Protein AF-0000000084925875 (afdb_homodimer)

Structure (mmCIF, N/CA/C/O backbone):
data_AF-0000000084925875-model_v1
#
loop_
_entity.id
_entity.type
_entity.pdbx_description
1 polymer Antitoxin
#
loop_
_atom_site.group_PDB
_atom_site.id
_atom_site.type_symbol
_atom_site.label_atom_id
_atom_site.label_alt_id
_atom_site.label_comp_id
_atom_site.label_asym_id
_atom_site.label_entity_id
_atom_site.label_seq_id
_atom_site.pdbx_PDB_ins_code
_atom_site.Cartn_x
_atom_site.Cartn_y
_atom_site.Cartn_z
_atom_site.occupancy
_atom_site.B_iso_or_equiv
_atom_site.auth_seq_id
_atom_site.auth_comp_id
_atom_site.auth_asym_id
_atom_site.auth_atom_id
_atom_site.pdbx_PDB_model_num
ATOM 1 N N . MET A 1 1 ? -13.367 -2.533 -8.609 1 37.22 1 MET A N 1
ATOM 2 C CA . MET A 1 1 ? -11.93 -2.729 -8.773 1 37.22 1 MET A CA 1
ATOM 3 C C . MET A 1 1 ? -11.422 -2.002 -10.016 1 37.22 1 MET A C 1
ATOM 5 O O . MET A 1 1 ? -11.766 -2.369 -11.141 1 37.22 1 MET A O 1
ATOM 9 N N . LYS A 1 2 ? -11.297 -0.656 -10.062 1 46.06 2 LYS A N 1
ATOM 10 C CA . LYS A 1 2 ? -10.891 0.149 -11.211 1 46.06 2 LYS A CA 1
ATOM 11 C C . LYS A 1 2 ? -9.484 -0.217 -11.664 1 46.06 2 LYS A C 1
ATOM 13 O O . LYS A 1 2 ? -8.828 0.561 -12.367 1 46.06 2 LYS A O 1
ATOM 18 N N . ILE A 1 3 ? -8.914 -1.258 -10.977 1 53.09 3 ILE A N 1
ATOM 19 C CA . ILE A 1 3 ? -7.508 -1.487 -11.312 1 53.09 3 ILE A CA 1
ATOM 20 C C . ILE A 1 3 ? -7.406 -2.154 -12.68 1 53.09 3 ILE A C 1
ATOM 22 O O . ILE A 1 3 ? -8.195 -3.039 -13.008 1 53.09 3 ILE A O 1
ATOM 26 N N . ASN A 1 4 ? -6.902 -1.522 -13.68 1 63.06 4 ASN A N 1
ATOM 27 C CA . ASN A 1 4 ? -6.438 -2.186 -14.898 1 63.06 4 ASN A CA 1
ATOM 28 C C . ASN A 1 4 ? -5.719 -3.492 -14.578 1 63.06 4 ASN A C 1
ATOM 30 O O . ASN A 1 4 ? -4.484 -3.551 -14.602 1 63.06 4 ASN A O 1
ATOM 34 N N . GLU A 1 5 ? -6.434 -4.305 -13.922 1 71.62 5 GLU A N 1
ATOM 35 C CA . GLU A 1 5 ? -5.922 -5.594 -13.477 1 71.62 5 GLU A CA 1
ATOM 36 C C . GLU A 1 5 ? -6.277 -6.699 -14.461 1 71.62 5 GLU A C 1
ATOM 38 O O . GLU A 1 5 ? -7.375 -6.715 -15.016 1 71.62 5 GLU A O 1
ATOM 43 N N . ASP A 1 6 ? -5.234 -7.414 -14.852 1 92.56 6 ASP A N 1
ATOM 44 C CA . ASP A 1 6 ? -5.512 -8.656 -15.562 1 92.56 6 ASP A CA 1
ATOM 45 C C . ASP A 1 6 ? -6.082 -9.719 -14.625 1 92.56 6 ASP A C 1
ATOM 47 O O . ASP A 1 6 ? -5.797 -9.703 -13.422 1 92.56 6 ASP A O 1
ATOM 51 N N . ILE A 1 7 ? -7.066 -10.594 -15.195 1 97.94 7 ILE A N 1
ATOM 52 C CA . ILE A 1 7 ? -7.668 -11.672 -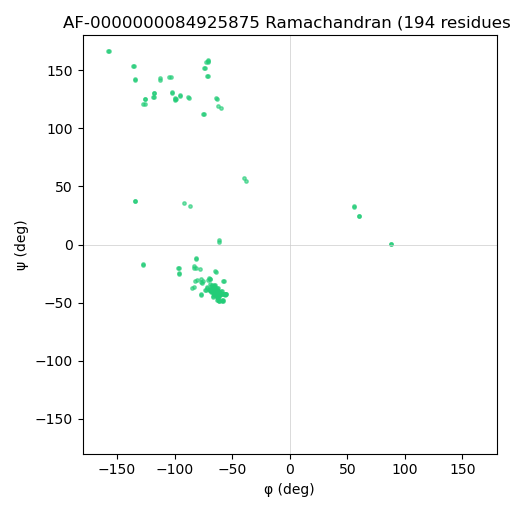14.422 1 97.94 7 ILE A CA 1
ATOM 53 C C . ILE A 1 7 ? -7.332 -13.016 -15.062 1 97.94 7 ILE A C 1
ATOM 55 O O . ILE A 1 7 ? -7.484 -13.188 -16.281 1 97.94 7 ILE A O 1
ATOM 59 N N . ARG A 1 8 ? -6.797 -13.922 -14.273 1 98.25 8 ARG A N 1
ATOM 60 C CA . ARG A 1 8 ? -6.453 -15.258 -14.75 1 98.25 8 ARG A CA 1
ATOM 61 C C . ARG A 1 8 ? -6.926 -16.328 -13.766 1 98.25 8 ARG A C 1
ATOM 63 O O . ARG A 1 8 ? -6.84 -16.141 -12.555 1 98.25 8 ARG A O 1
ATOM 70 N N . PRO A 1 9 ? -7.426 -17.469 -14.273 1 98.25 9 PRO A N 1
ATOM 71 C CA . PRO A 1 9 ? -7.75 -18.562 -13.367 1 98.25 9 PRO A CA 1
ATOM 72 C C . PRO A 1 9 ? -6.508 -19.234 -12.789 1 98.25 9 PRO A C 1
ATOM 74 O O . PRO A 1 9 ? -5.434 -19.188 -13.391 1 98.25 9 PRO A O 1
ATOM 77 N N . VAL A 1 10 ? -6.695 -19.875 -11.656 1 98.5 10 VAL A N 1
ATOM 78 C CA . VAL A 1 10 ? -5.605 -20.562 -10.977 1 98.5 10 VAL A CA 1
ATOM 79 C C . VAL A 1 10 ? -5 -21.609 -11.906 1 98.5 10 VAL A C 1
ATOM 81 O O . VAL A 1 10 ? -3.797 -21.875 -11.852 1 98.5 10 VAL A O 1
ATOM 84 N N . THR A 1 11 ? -5.77 -22.219 -12.812 1 97.69 11 THR A N 1
ATOM 85 C CA . THR A 1 11 ? -5.27 -23.203 -13.766 1 97.69 11 THR A CA 1
ATOM 86 C C . THR A 1 11 ? -4.262 -22.578 -14.719 1 97.69 11 THR A C 1
ATOM 88 O O . THR A 1 11 ? -3.27 -23.203 -15.086 1 97.69 11 THR A O 1
ATOM 91 N N . TYR A 1 12 ? -4.512 -21.359 -15.133 1 97.81 12 TYR A N 1
ATOM 92 C CA . TYR A 1 12 ? -3.561 -20.609 -15.953 1 97.81 12 TYR A CA 1
ATOM 93 C C . TYR A 1 12 ? -2.266 -20.359 -15.195 1 97.81 12 TYR A C 1
ATOM 95 O O . TYR A 1 12 ? -1.174 -20.516 -15.75 1 97.81 12 TYR A O 1
ATOM 103 N N . LEU A 1 13 ? -2.334 -19.969 -13.945 1 98.31 13 LEU A N 1
ATOM 104 C CA . LEU A 1 13 ? -1.166 -19.766 -13.102 1 98.31 13 LEU A CA 1
ATOM 105 C C . LEU A 1 13 ? -0.305 -21.031 -13.047 1 98.31 13 LEU A C 1
ATOM 107 O O . LEU A 1 13 ? 0.917 -20.953 -13.188 1 98.31 13 LEU A O 1
ATOM 111 N N . LYS A 1 14 ? -0.959 -22.172 -12.922 1 97.62 14 LYS A N 1
ATOM 112 C CA . LYS A 1 14 ? -0.257 -23.453 -12.82 1 97.62 14 LYS A CA 1
ATOM 113 C C . LYS A 1 14 ? 0.496 -23.766 -14.109 1 97.62 14 LYS A C 1
ATOM 115 O O . LYS A 1 14 ? 1.643 -24.219 -14.07 1 97.62 14 LYS A O 1
ATOM 120 N N . SER A 1 15 ? -0.087 -23.375 -15.18 1 97.31 15 SER A N 1
ATOM 121 C CA . SER A 1 15 ? 0.468 -23.797 -16.469 1 97.31 15 SER A CA 1
ATOM 122 C C . SER A 1 15 ? 1.374 -22.734 -17.062 1 97.31 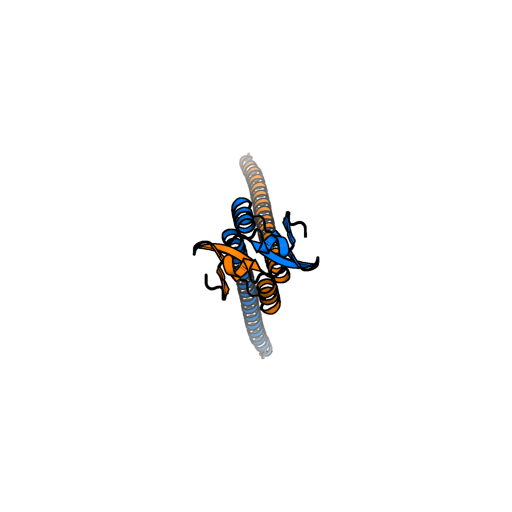15 SER A C 1
ATOM 124 O O . SER A 1 15 ? 2.23 -23.016 -17.891 1 97.31 15 SER A O 1
ATOM 126 N N . ARG A 1 16 ? 1.219 -21.438 -16.594 1 97.81 16 ARG A N 1
ATOM 127 C CA . ARG A 1 16 ? 1.929 -20.328 -17.234 1 97.81 16 ARG A CA 1
ATOM 128 C C . ARG A 1 16 ? 2.566 -19.422 -16.172 1 97.81 16 ARG A C 1
ATOM 130 O O . ARG A 1 16 ? 2.574 -18.203 -16.328 1 97.81 16 ARG A O 1
ATOM 137 N N . ALA A 1 17 ? 3.053 -20.078 -15.148 1 98.12 17 ALA A N 1
ATOM 138 C CA . ALA A 1 17 ? 3.592 -19.312 -14.023 1 98.12 17 ALA A CA 1
ATOM 139 C C . ALA A 1 17 ? 4.727 -18.391 -14.477 1 98.12 17 ALA A C 1
ATOM 141 O O . ALA A 1 17 ? 4.727 -17.203 -14.164 1 98.12 17 ALA A O 1
ATOM 142 N N . ALA A 1 18 ? 5.668 -18.922 -15.219 1 97.44 18 ALA A N 1
ATOM 143 C CA . ALA A 1 18 ? 6.824 -18.141 -15.664 1 97.44 18 ALA A CA 1
ATOM 144 C C . ALA A 1 18 ? 6.387 -16.953 -16.516 1 97.44 18 ALA A C 1
ATOM 146 O O . ALA A 1 18 ? 6.926 -15.852 -16.359 1 97.44 18 ALA A O 1
ATOM 147 N N . ASP A 1 19 ? 5.445 -17.125 -17.406 1 97.62 19 ASP A N 1
ATOM 148 C CA . ASP A 1 19 ? 4.914 -16.062 -18.25 1 97.62 19 ASP A CA 1
ATOM 149 C C . ASP A 1 19 ? 4.23 -14.984 -17.406 1 97.62 19 ASP A C 1
ATOM 151 O O . ASP A 1 19 ? 4.383 -13.789 -17.672 1 97.62 19 ASP A O 1
ATOM 155 N N . LEU A 1 20 ? 3.494 -15.414 -16.438 1 98.44 20 LEU A N 1
ATOM 156 C CA . LEU A 1 20 ? 2.797 -14.469 -15.562 1 98.44 20 LEU A CA 1
ATOM 157 C C . LEU A 1 20 ? 3.789 -13.641 -14.75 1 98.44 20 LEU A C 1
ATOM 159 O O . LEU A 1 20 ? 3.598 -12.438 -14.57 1 98.44 20 LEU A O 1
ATOM 163 N N . LEU A 1 21 ? 4.824 -14.32 -14.25 1 98.69 21 LEU A N 1
ATOM 164 C CA . LEU A 1 21 ? 5.855 -13.578 -13.531 1 98.69 21 LEU A CA 1
ATOM 165 C C . LEU A 1 21 ? 6.52 -12.547 -14.438 1 98.69 21 LEU A C 1
ATOM 167 O O . LEU A 1 21 ? 6.754 -11.406 -14.016 1 98.69 21 LEU A O 1
ATOM 171 N N . ALA A 1 22 ? 6.809 -12.945 -15.688 1 98.38 22 ALA A N 1
ATOM 172 C CA . ALA A 1 22 ? 7.387 -12.008 -16.641 1 98.38 22 ALA A CA 1
ATOM 173 C C . ALA A 1 22 ? 6.441 -10.836 -16.906 1 98.38 22 ALA A C 1
ATOM 175 O O . ALA A 1 22 ? 6.867 -9.68 -16.938 1 98.38 22 ALA A O 1
ATOM 176 N N . GLN A 1 23 ? 5.207 -11.094 -17.094 1 98.25 23 GLN A N 1
ATOM 177 C CA . GLN A 1 23 ? 4.195 -10.086 -17.406 1 98.25 23 GLN A CA 1
ATOM 178 C C . GLN A 1 23 ? 4.125 -9.031 -16.297 1 98.25 23 GLN A C 1
ATOM 180 O O . GLN A 1 23 ? 4.152 -7.828 -16.594 1 98.25 23 GLN A O 1
ATOM 185 N N . VAL A 1 24 ? 4.059 -9.453 -15 1 98.44 24 VAL A N 1
ATOM 186 C CA . VAL A 1 24 ? 3.887 -8.484 -13.922 1 98.44 24 VAL A CA 1
ATOM 187 C C . VAL A 1 24 ? 5.148 -7.641 -13.781 1 98.44 24 VAL A C 1
ATOM 189 O O . VAL A 1 24 ? 5.086 -6.477 -13.383 1 98.44 24 VAL A O 1
ATOM 192 N N . ASN A 1 25 ? 6.27 -8.242 -14.125 1 98.62 25 ASN A N 1
ATOM 193 C CA . ASN A 1 25 ? 7.512 -7.48 -14.039 1 98.62 25 ASN A CA 1
ATOM 194 C C . ASN A 1 25 ? 7.656 -6.512 -15.211 1 98.62 25 ASN A C 1
ATOM 196 O O . ASN A 1 25 ? 8.227 -5.43 -15.055 1 98.62 25 ASN A O 1
ATOM 200 N N . GLU A 1 26 ? 7.137 -6.887 -16.344 1 98 26 GLU A N 1
ATOM 201 C CA . GLU A 1 26 ? 7.219 -6.047 -17.547 1 98 26 GLU A CA 1
ATOM 202 C C . GLU A 1 26 ? 6.211 -4.902 -17.484 1 98 26 GLU A C 1
ATOM 204 O O . GLU A 1 26 ? 6.535 -3.766 -17.828 1 98 26 GLU A O 1
ATOM 209 N N . THR A 1 27 ? 5 -5.199 -17.062 1 97.12 27 THR A N 1
ATOM 210 C CA . THR A 1 27 ? 3.916 -4.227 -17.172 1 97.12 27 THR A CA 1
ATOM 211 C C . THR A 1 27 ? 3.744 -3.465 -15.859 1 97.12 27 THR A C 1
ATOM 213 O O . THR A 1 27 ? 3.125 -2.398 -15.836 1 97.12 27 THR A O 1
ATOM 216 N N . HIS A 1 28 ? 4.164 -4.07 -14.758 1 97.56 28 HIS A N 1
ATOM 217 C CA . HIS A 1 28 ? 3.953 -3.58 -13.398 1 97.56 28 HIS A CA 1
ATOM 218 C C . HIS A 1 28 ? 2.467 -3.461 -13.078 1 97.56 28 HIS A C 1
ATOM 220 O O . HIS A 1 28 ? 2.064 -2.609 -12.281 1 97.56 28 HIS A O 1
ATOM 226 N N . ARG A 1 29 ? 1.711 -4.25 -13.805 1 97.19 29 ARG A N 1
ATOM 227 C CA . ARG A 1 29 ? 0.29 -4.414 -13.516 1 97.19 29 ARG A CA 1
ATOM 228 C C . ARG A 1 29 ? 0.029 -5.73 -12.797 1 97.19 29 ARG A C 1
ATOM 230 O O . ARG A 1 29 ? 0.509 -6.785 -13.219 1 97.19 29 ARG A O 1
ATOM 237 N N . PRO A 1 30 ? -0.727 -5.656 -11.711 1 98.25 30 PRO A N 1
ATOM 238 C CA . PRO A 1 30 ? -1.012 -6.902 -11 1 98.25 30 PRO A CA 1
ATOM 239 C C . PRO A 1 30 ? -1.975 -7.812 -11.758 1 98.25 30 PRO A C 1
ATOM 241 O O . PRO A 1 30 ? -2.688 -7.352 -12.656 1 98.25 30 PRO A O 1
ATOM 244 N N . VAL A 1 31 ? -1.896 -9.023 -11.406 1 98.56 31 VAL A N 1
ATOM 245 C CA . VAL A 1 31 ? -2.822 -10.008 -11.953 1 98.56 31 VAL A CA 1
ATOM 246 C C . VAL A 1 31 ? -3.66 -10.609 -10.828 1 98.56 31 VAL A C 1
ATOM 248 O O . VAL A 1 31 ? -3.117 -11.078 -9.82 1 98.56 31 VAL A O 1
ATOM 251 N N . ILE A 1 32 ? -4.945 -10.633 -11.023 1 98.69 32 ILE A N 1
ATOM 252 C CA . ILE A 1 32 ? -5.848 -11.289 -10.086 1 98.69 32 ILE A CA 1
ATOM 253 C C . ILE A 1 32 ? -5.992 -12.766 -10.461 1 98.69 32 ILE A C 1
ATOM 255 O O . ILE A 1 32 ? -6.297 -13.102 -11.609 1 98.69 32 ILE A O 1
ATOM 259 N N . ILE A 1 33 ? -5.762 -13.555 -9.516 1 98.75 33 ILE A N 1
ATOM 260 C CA . ILE A 1 33 ? -5.883 -15 -9.719 1 98.75 33 ILE A CA 1
ATOM 261 C C . ILE A 1 33 ? -7.219 -15.484 -9.172 1 98.75 33 ILE A C 1
ATOM 263 O O . ILE A 1 33 ? -7.543 -15.258 -8 1 98.75 33 ILE A O 1
ATOM 267 N N . THR A 1 34 ? -7.961 -16.141 -10.039 1 98.69 34 THR A N 1
ATOM 268 C CA . THR A 1 34 ? -9.25 -16.656 -9.609 1 98.69 34 THR A CA 1
ATOM 269 C C . THR A 1 34 ? -9.188 -18.172 -9.406 1 98.69 34 THR A C 1
ATOM 271 O O . THR A 1 34 ? -8.383 -18.859 -10.047 1 98.69 34 THR A O 1
ATOM 274 N N . GLN A 1 35 ? -9.906 -18.609 -8.43 1 98.25 35 GLN A N 1
ATOM 275 C CA . GLN A 1 35 ? -10.18 -20.016 -8.164 1 98.25 35 GLN A CA 1
ATOM 276 C C . GLN A 1 35 ? -11.688 -20.281 -8.062 1 98.25 35 GLN A C 1
ATOM 278 O O . GLN A 1 35 ? -12.383 -19.609 -7.305 1 98.25 35 GLN A O 1
ATOM 283 N N . ASN A 1 36 ? -12.172 -21.141 -8.922 1 97.12 36 ASN A N 1
ATOM 284 C CA . ASN A 1 36 ? -13.602 -21.406 -8.969 1 97.12 36 ASN A CA 1
ATOM 285 C C . ASN A 1 36 ? -14.406 -20.125 -9.18 1 97.12 36 ASN A C 1
ATOM 287 O O . ASN A 1 36 ? -15.422 -19.922 -8.508 1 97.12 36 ASN A O 1
ATOM 291 N N . GLY A 1 37 ? -13.812 -19.219 -9.922 1 97.12 37 GLY A N 1
ATOM 292 C CA . GLY A 1 37 ? -14.516 -18.016 -10.328 1 97.12 37 GLY A CA 1
ATOM 293 C C . GLY A 1 37 ? -14.406 -16.891 -9.32 1 97.12 37 GLY A C 1
ATOM 294 O O . GLY A 1 37 ? -14.961 -15.805 -9.531 1 97.12 37 GLY A O 1
ATOM 295 N N . GLU A 1 38 ? -13.672 -17.156 -8.203 1 98 38 GLU A N 1
ATOM 296 C CA . GLU A 1 38 ? -13.523 -16.125 -7.168 1 98 38 GLU A CA 1
ATOM 297 C C . GLU A 1 38 ? -12.086 -15.641 -7.082 1 98 38 GLU A C 1
ATOM 299 O O . GLU A 1 38 ? -11.148 -16.438 -7.184 1 98 38 GLU A O 1
ATOM 304 N N . ALA A 1 39 ? -11.953 -14.398 -6.848 1 98.38 39 ALA A N 1
ATOM 305 C CA . ALA A 1 39 ? -10.617 -13.859 -6.617 1 98.38 39 ALA A CA 1
ATOM 306 C C . ALA A 1 39 ? -10 -14.453 -5.355 1 98.38 39 ALA A C 1
ATOM 308 O O . ALA A 1 39 ? -10.578 -14.359 -4.27 1 98.38 39 ALA A O 1
ATOM 309 N N . ARG A 1 40 ? -8.859 -14.992 -5.512 1 98.75 40 ARG A N 1
ATOM 310 C CA . ARG A 1 40 ? -8.273 -15.68 -4.363 1 98.75 40 ARG A CA 1
ATOM 311 C C . ARG A 1 40 ? -6.863 -15.18 -4.09 1 98.75 40 ARG A C 1
ATOM 313 O O . ARG A 1 40 ? -6.324 -15.383 -3.002 1 98.75 40 ARG A O 1
ATOM 320 N N . ALA A 1 41 ? -6.27 -14.523 -5.074 1 98.81 41 ALA A N 1
ATOM 321 C CA . ALA A 1 41 ? -4.938 -13.961 -4.859 1 98.81 41 ALA A CA 1
ATOM 322 C C . ALA A 1 41 ? -4.66 -12.82 -5.832 1 98.81 41 ALA A C 1
ATOM 324 O O . ALA A 1 41 ? -5.406 -12.625 -6.797 1 98.81 41 ALA A O 1
ATOM 325 N N . VAL A 1 42 ? -3.641 -12.055 -5.582 1 98.75 42 VAL A N 1
ATOM 326 C CA . VAL A 1 42 ? -3.066 -11.031 -6.449 1 98.75 42 VAL A CA 1
ATOM 327 C C . VAL A 1 42 ? -1.575 -11.297 -6.641 1 98.75 42 VAL A C 1
ATOM 329 O O . VAL A 1 42 ? -0.844 -11.5 -5.668 1 98.75 42 VAL A O 1
ATOM 332 N N . LEU A 1 43 ? -1.193 -11.383 -7.793 1 98.81 43 LEU A N 1
ATOM 333 C CA . LEU A 1 43 ? 0.209 -11.508 -8.172 1 98.81 43 LEU A CA 1
ATOM 334 C C . LEU A 1 43 ? 0.783 -10.164 -8.602 1 98.81 43 LEU A C 1
ATOM 336 O O . LEU A 1 43 ? 0.248 -9.516 -9.5 1 98.81 43 LEU A O 1
ATOM 340 N N . GLN A 1 44 ? 1.849 -9.805 -7.961 1 98.5 44 GLN A N 1
ATOM 341 C CA . GLN A 1 44 ? 2.479 -8.516 -8.219 1 98.5 44 GLN A CA 1
ATOM 342 C C . GLN A 1 44 ? 3.994 -8.656 -8.336 1 98.5 44 GLN A C 1
ATOM 344 O O . GLN A 1 44 ? 4.582 -9.586 -7.77 1 98.5 44 GLN A O 1
ATOM 349 N N . ASP A 1 45 ? 4.574 -7.754 -9.055 1 98.62 45 ASP A N 1
ATOM 350 C CA . ASP A 1 45 ? 6.035 -7.75 -9.078 1 98.62 45 ASP A CA 1
ATOM 351 C C . ASP A 1 45 ? 6.598 -7.215 -7.762 1 98.62 45 ASP A C 1
ATOM 353 O O . ASP A 1 45 ? 5.984 -6.367 -7.117 1 98.62 45 ASP A O 1
ATOM 357 N N . PRO A 1 46 ? 7.766 -7.641 -7.391 1 98.62 46 PRO A N 1
ATOM 358 C CA . PRO A 1 46 ? 8.352 -7.281 -6.094 1 98.62 46 PRO A CA 1
ATOM 359 C C . PRO A 1 46 ? 8.594 -5.781 -5.953 1 98.62 46 PRO A C 1
ATOM 361 O O . PRO A 1 46 ? 8.43 -5.227 -4.863 1 98.62 46 PRO A O 1
ATOM 364 N N . GLU A 1 47 ? 8.992 -5.156 -7 1 98.38 47 GLU A N 1
ATOM 365 C CA . GLU A 1 47 ? 9.281 -3.727 -6.941 1 98.38 47 GLU A CA 1
ATOM 366 C C . GLU A 1 47 ? 8.031 -2.924 -6.59 1 98.38 47 GLU A C 1
ATOM 368 O O . GLU A 1 47 ? 8.062 -2.07 -5.703 1 98.38 47 GLU A O 1
ATOM 373 N N . SER A 1 48 ? 6.941 -3.225 -7.27 1 98 48 SER A N 1
ATOM 374 C CA . SER A 1 48 ? 5.676 -2.553 -7 1 98 48 SER A CA 1
ATOM 375 C C . SER A 1 48 ? 5.211 -2.805 -5.57 1 98 48 SER A C 1
ATOM 377 O O . SER A 1 48 ? 4.734 -1.89 -4.895 1 98 48 SER A O 1
ATOM 379 N N . TYR A 1 49 ? 5.367 -4.008 -5.117 1 98.06 49 TYR A N 1
ATOM 380 C CA . TYR A 1 49 ? 4.977 -4.359 -3.758 1 98.06 49 TYR A CA 1
ATOM 381 C C . TYR A 1 49 ? 5.781 -3.566 -2.734 1 98.06 49 TYR A C 1
ATOM 383 O O . TYR A 1 49 ? 5.219 -3.037 -1.771 1 98.06 49 TYR A O 1
ATOM 391 N N . GLU A 1 50 ? 7.023 -3.486 -2.982 1 97.62 50 GLU A N 1
ATOM 392 C CA . GLU A 1 50 ? 7.895 -2.742 -2.076 1 97.62 50 GLU A CA 1
ATOM 393 C C . GLU A 1 50 ? 7.531 -1.26 -2.057 1 97.62 50 GLU A C 1
ATOM 395 O O . GLU A 1 50 ? 7.574 -0.62 -1.004 1 97.62 50 GLU A O 1
ATOM 400 N N . GLN A 1 51 ? 7.223 -0.729 -3.229 1 97.69 51 GLN A N 1
ATOM 401 C CA . GLN A 1 51 ? 6.805 0.667 -3.307 1 97.69 51 GLN A CA 1
ATOM 402 C C . GLN A 1 51 ? 5.527 0.905 -2.504 1 97.69 51 GLN A C 1
ATOM 404 O O . GLN A 1 51 ? 5.402 1.918 -1.813 1 97.69 51 GLN A O 1
ATOM 409 N N . MET A 1 52 ? 4.621 -0.032 -2.607 1 97.75 52 MET A N 1
ATOM 410 C CA . MET A 1 52 ? 3.387 0.076 -1.838 1 97.75 52 MET A CA 1
ATOM 411 C C . MET A 1 52 ? 3.672 0.031 -0.341 1 97.75 52 MET A C 1
ATOM 413 O O . MET A 1 52 ? 3.129 0.83 0.424 1 97.75 52 MET A O 1
ATOM 417 N N . ARG A 1 53 ? 4.535 -0.837 0.058 1 96.75 53 ARG A N 1
ATOM 418 C CA . ARG A 1 53 ? 4.891 -0.955 1.468 1 96.75 53 ARG A CA 1
ATOM 419 C C . ARG A 1 53 ? 5.566 0.318 1.97 1 96.75 53 ARG A C 1
ATOM 421 O O . ARG A 1 53 ? 5.309 0.761 3.092 1 96.75 53 ARG A O 1
ATOM 428 N N . ALA A 1 54 ? 6.391 0.867 1.182 1 97.31 54 ALA A N 1
ATOM 429 C CA . ALA A 1 54 ? 7.07 2.107 1.549 1 97.31 54 ALA A CA 1
ATOM 430 C C . ALA A 1 54 ? 6.07 3.244 1.744 1 97.31 54 ALA A C 1
ATOM 432 O O . ALA A 1 54 ? 6.195 4.031 2.684 1 97.31 54 ALA A O 1
ATOM 433 N N . ALA A 1 55 ? 5.145 3.314 0.778 1 97.31 55 ALA A N 1
ATOM 434 C CA . ALA A 1 55 ? 4.113 4.344 0.869 1 97.31 55 ALA A CA 1
ATOM 435 C C . ALA A 1 55 ? 3.301 4.191 2.15 1 97.31 55 ALA A C 1
ATOM 437 O O . ALA A 1 55 ? 3.014 5.18 2.83 1 97.31 55 ALA A O 1
ATOM 438 N N . ILE A 1 56 ? 2.998 3.061 2.516 1 97.12 56 ILE A N 1
ATOM 439 C CA . ILE A 1 56 ? 2.23 2.773 3.723 1 97.12 56 ILE A CA 1
ATOM 440 C C . ILE A 1 56 ? 3.061 3.121 4.957 1 97.12 56 ILE A C 1
ATOM 442 O O . ILE A 1 56 ? 2.533 3.646 5.941 1 97.12 56 ILE A O 1
ATOM 446 N N . GLY A 1 57 ? 4.348 2.789 4.895 1 96.75 57 GLY A N 1
ATOM 447 C CA . GLY A 1 57 ? 5.238 3.221 5.961 1 96.75 57 GLY A CA 1
ATOM 448 C C . GLY A 1 57 ? 5.234 4.723 6.172 1 96.75 57 GLY A C 1
ATOM 449 O O . GLY A 1 57 ? 5.215 5.195 7.309 1 96.75 57 GLY A O 1
ATOM 450 N N . LEU A 1 58 ? 5.246 5.395 5.074 1 94.81 58 LEU A N 1
ATOM 451 C CA . LEU A 1 58 ? 5.199 6.852 5.137 1 94.81 58 LEU A CA 1
ATOM 452 C C . LEU A 1 58 ? 3.893 7.328 5.762 1 94.81 58 LEU A C 1
ATOM 454 O O . LEU A 1 58 ? 3.895 8.242 6.59 1 94.81 58 LEU A O 1
ATOM 458 N N . LEU A 1 59 ? 2.811 6.758 5.348 1 95.69 59 LEU A N 1
ATOM 459 C CA . LEU A 1 59 ? 1.513 7.102 5.918 1 95.69 59 LEU A CA 1
ATOM 460 C C . LEU A 1 59 ? 1.514 6.895 7.43 1 95.69 59 LEU A C 1
ATOM 462 O O . LEU A 1 59 ? 0.969 7.715 8.172 1 95.69 59 LEU A O 1
ATOM 466 N N . LYS A 1 60 ? 2.076 5.82 7.848 1 96.06 60 LYS A N 1
ATOM 467 C CA . LYS A 1 60 ? 2.148 5.535 9.281 1 96.06 60 LYS A CA 1
ATOM 468 C C . LYS A 1 60 ? 2.959 6.598 10.016 1 96.06 60 LYS A C 1
ATOM 470 O O . LYS A 1 60 ? 2.596 7.008 11.117 1 96.06 60 LYS A O 1
ATOM 475 N N . LEU A 1 61 ? 4.023 6.996 9.414 1 94 61 LEU A N 1
ATOM 476 C CA . LEU A 1 61 ? 4.844 8.047 10 1 94 61 LEU A CA 1
ATOM 477 C C . LEU A 1 61 ? 4.066 9.359 10.094 1 94 61 LEU A C 1
ATOM 479 O O . LEU A 1 61 ? 4.137 10.055 11.102 1 94 61 LEU A O 1
ATOM 483 N N . VAL A 1 62 ? 3.348 9.695 9.086 1 91.12 62 VAL A N 1
ATOM 484 C CA . VAL A 1 62 ? 2.525 10.898 9.07 1 91.12 62 VAL A CA 1
ATOM 485 C C . VAL A 1 62 ? 1.468 10.82 10.164 1 91.12 62 VAL A C 1
ATOM 487 O O . VAL A 1 62 ? 1.261 11.789 10.906 1 91.12 62 VAL A O 1
ATOM 490 N N . ALA A 1 63 ? 0.795 9.695 10.219 1 92 63 ALA A N 1
ATOM 491 C CA . ALA A 1 63 ? -0.235 9.492 11.234 1 92 63 ALA A CA 1
ATOM 492 C C . ALA A 1 63 ? 0.345 9.633 12.641 1 92 63 ALA A C 1
ATOM 494 O O . ALA A 1 63 ? -0.264 10.258 13.508 1 92 63 ALA A O 1
ATOM 495 N N . GLN A 1 64 ? 1.493 9.07 12.836 1 92.5 64 GLN A N 1
ATOM 496 C CA . GLN A 1 64 ? 2.156 9.156 14.133 1 92.5 64 GLN A CA 1
ATOM 497 C C . GLN A 1 64 ? 2.559 10.594 14.453 1 92.5 64 GLN A C 1
ATOM 499 O O . GLN A 1 64 ? 2.434 11.039 15.594 1 92.5 64 GLN A O 1
ATOM 504 N N . GLY A 1 65 ? 3.053 11.195 13.477 1 87.5 65 GLY A N 1
ATOM 505 C CA . GLY A 1 65 ? 3.4 12.594 13.656 1 87.5 65 GLY A CA 1
ATOM 506 C C . GLY A 1 65 ? 2.213 13.461 14.031 1 87.5 65 GLY A C 1
ATOM 507 O O . GLY A 1 65 ? 2.32 14.32 14.906 1 87.5 65 GLY A O 1
ATOM 508 N N . GLU A 1 66 ? 1.122 13.227 13.398 1 85.19 66 GLU A N 1
ATOM 509 C CA . GLU A 1 66 ? -0.097 13.969 13.711 1 85.19 66 GLU A CA 1
ATOM 510 C C . GLU A 1 66 ? -0.552 13.703 15.141 1 85.19 66 GLU A C 1
ATOM 512 O O . GLU A 1 66 ? -1.01 14.625 15.836 1 85.19 66 GLU A O 1
ATOM 517 N N . GLU A 1 67 ? -0.408 12.492 15.539 1 89.5 67 GLU A N 1
ATOM 518 C CA . GLU A 1 67 ? -0.767 12.125 16.906 1 89.5 67 GLU A CA 1
ATOM 519 C C . GLU A 1 67 ? 0.135 12.828 17.922 1 89.5 67 GLU A C 1
ATOM 521 O O . GLU A 1 67 ? -0.331 13.281 18.969 1 89.5 67 GLU A O 1
ATOM 526 N N . ASP A 1 68 ? 1.371 12.922 17.594 1 89.69 68 ASP A N 1
ATOM 527 C CA . ASP A 1 68 ? 2.334 13.586 18.469 1 89.69 68 ASP A CA 1
ATOM 528 C C . ASP A 1 68 ? 2.031 15.078 18.578 1 89.69 68 ASP A C 1
ATOM 530 O O . ASP A 1 68 ? 2.1 15.648 19.672 1 89.69 68 ASP A O 1
ATOM 534 N N . VAL A 1 69 ? 1.651 15.688 17.531 1 85.19 69 VAL A N 1
ATOM 535 C CA . VAL A 1 69 ? 1.308 17.109 17.516 1 85.19 69 VAL A CA 1
ATOM 536 C C . VAL A 1 69 ? 0.048 17.344 18.344 1 85.19 69 VAL A C 1
ATOM 538 O O . VAL A 1 69 ? -0.003 18.266 19.156 1 85.19 69 VAL A O 1
ATOM 541 N N . ARG A 1 70 ? -0.898 16.516 18.156 1 87.5 70 ARG A N 1
ATOM 542 C CA . ARG A 1 70 ? -2.143 16.641 18.906 1 87.5 70 ARG A CA 1
ATOM 543 C C . ARG A 1 70 ? -1.896 16.469 20.406 1 87.5 70 ARG A C 1
ATOM 545 O O . ARG A 1 70 ? -2.432 17.219 21.219 1 87.5 70 ARG A O 1
ATOM 552 N N . ALA A 1 71 ? -1.079 15.508 20.672 1 89.19 71 ALA A N 1
ATOM 5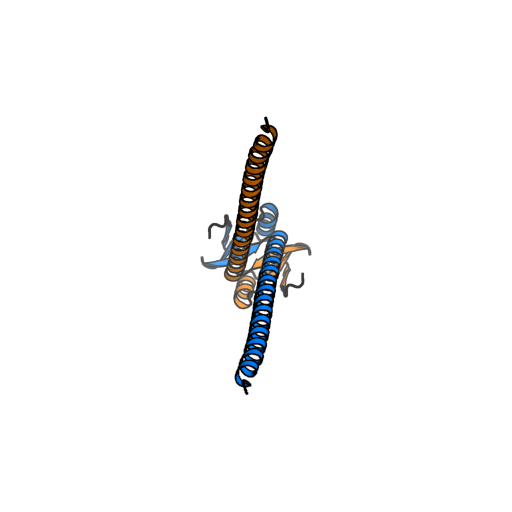53 C CA . ALA A 1 71 ? -0.754 15.258 22.078 1 89.19 71 ALA A CA 1
ATOM 554 C C . ALA A 1 71 ? 0.033 16.422 22.672 1 89.19 71 ALA A C 1
ATOM 556 O O . ALA A 1 71 ? -0.168 16.781 23.828 1 89.19 71 ALA A O 1
ATOM 557 N N . GLY A 1 72 ? 0.883 16.875 21.906 1 87.38 72 GLY A N 1
ATOM 558 C CA . GLY A 1 72 ? 1.627 18.047 22.328 1 87.38 72 GLY A CA 1
ATOM 559 C C . GLY A 1 72 ? 0.751 19.266 22.516 1 87.38 72 GLY A C 1
ATOM 560 O O . GLY A 1 72 ? 0.927 20.016 23.469 1 87.38 72 GLY A O 1
ATOM 561 N N . ARG A 1 73 ? -0.166 19.469 21.672 1 86.25 73 ARG A N 1
ATOM 562 C CA . ARG A 1 73 ? -1.104 20.594 21.781 1 86.25 73 ARG A CA 1
ATOM 563 C C . ARG A 1 73 ? -1.987 20.438 23.016 1 86.25 73 ARG A C 1
ATOM 565 O O . ARG A 1 73 ? -2.244 21.422 23.719 1 86.25 73 ARG A O 1
ATOM 572 N N . VAL A 1 74 ? -2.381 19.328 23.281 1 87.06 74 VAL A N 1
ATOM 573 C CA . VAL A 1 74 ? -3.221 19.047 24.438 1 87.06 74 VAL A CA 1
ATOM 574 C C . VAL A 1 74 ? -2.43 19.312 25.719 1 87.06 74 VAL A C 1
ATOM 576 O O . VAL A 1 74 ? -2.949 19.906 26.672 1 87.06 74 VAL A O 1
ATOM 579 N N . SER A 1 75 ? -1.186 18.922 25.688 1 89 75 SER A N 1
ATOM 580 C CA . SER A 1 75 ? -0.334 19.141 26.844 1 89 75 SER A CA 1
ATOM 581 C C . SER A 1 75 ? -0.117 20.625 27.094 1 89 75 SER A C 1
ATOM 583 O O . SER A 1 75 ? -0.151 21.094 28.234 1 89 75 SER A O 1
ATOM 585 N N . GLU A 1 76 ? 0.072 21.344 26.062 1 86.88 76 GLU A N 1
ATOM 586 C CA . GLU A 1 76 ? 0.258 22.781 26.172 1 86.88 76 GLU A CA 1
ATOM 587 C C . GLU A 1 76 ? -1.007 23.469 26.688 1 86.88 76 GLU A C 1
ATOM 589 O O . GLU A 1 76 ? -0.938 24.359 27.531 1 86.88 76 GLU A O 1
ATOM 594 N N . GLN A 1 77 ? -2.113 23.016 26.172 1 89.69 77 GLN A N 1
ATOM 595 C CA . GLN A 1 77 ? -3.387 23.578 26.625 1 89.69 77 GLN A CA 1
ATOM 596 C C . GLN A 1 77 ? -3.631 23.281 28.094 1 89.69 77 GLN A C 1
ATOM 598 O O . GLN A 1 77 ? -4.074 24.156 28.844 1 89.69 77 GLN A O 1
ATOM 603 N N . ASP A 1 78 ? -3.326 22.141 28.5 1 88.44 78 ASP A N 1
ATOM 604 C CA . ASP A 1 78 ? -3.465 21.766 29.891 1 88.44 78 ASP A CA 1
ATOM 605 C C . ASP A 1 78 ? -2.559 22.609 30.781 1 88.44 78 ASP A C 1
ATOM 607 O O . ASP A 1 78 ? -2.957 23.031 31.875 1 88.44 78 ASP A O 1
ATOM 611 N N . GLU A 1 79 ? -1.434 22.875 30.359 1 89.06 79 GLU A N 1
ATOM 612 C CA . GLU A 1 79 ? -0.491 23.703 31.125 1 89.06 79 GLU A CA 1
ATOM 613 C C . GLU A 1 79 ? -0.969 25.141 31.203 1 89.06 79 GLU A C 1
ATOM 615 O O . GLU A 1 79 ? -0.818 25.797 32.25 1 89.06 79 GLU A O 1
ATOM 620 N N . ILE A 1 80 ? -1.58 25.609 30.156 1 90.06 80 ILE A N 1
ATOM 621 C CA . ILE A 1 80 ? -2.109 26.969 30.125 1 90.06 80 ILE A CA 1
ATOM 622 C C . ILE A 1 80 ? -3.283 27.078 31.094 1 90.06 80 ILE A C 1
ATOM 624 O O . ILE A 1 80 ? -3.355 28.031 31.875 1 90.06 80 ILE A O 1
ATOM 628 N N . PHE A 1 81 ? -4.047 26.031 31.094 1 90.75 81 PHE A N 1
ATOM 629 C CA . PHE A 1 81 ? -5.191 26.016 32 1 90.75 81 PHE A CA 1
ATOM 630 C C . PHE A 1 81 ? -4.738 25.938 33.438 1 90.75 81 PHE A C 1
ATOM 632 O O . PHE A 1 81 ? -5.277 26.625 34.312 1 90.75 81 PHE A O 1
ATOM 639 N N . ALA A 1 82 ? -3.787 25.203 33.719 1 90.19 82 ALA A N 1
ATOM 640 C CA . ALA A 1 82 ? -3.25 25.047 35.062 1 90.19 82 ALA A CA 1
ATOM 641 C C . ALA A 1 82 ? -2.635 26.359 35.562 1 90.19 82 ALA A C 1
ATOM 643 O O . ALA A 1 82 ? -2.805 26.734 36.719 1 90.19 82 ALA A O 1
ATOM 644 N N . ARG A 1 83 ? -2.031 27.078 34.75 1 89.31 83 ARG A N 1
ATOM 645 C CA . ARG A 1 83 ? -1.422 28.359 35.094 1 89.31 83 ARG A CA 1
ATOM 646 C C . ARG A 1 83 ? -2.488 29.422 35.344 1 89.31 83 ARG A C 1
ATOM 648 O O . ARG A 1 83 ? -2.373 30.188 36.312 1 89.31 83 ARG A O 1
ATOM 655 N N . LEU A 1 84 ? -3.525 29.297 34.531 1 89.19 84 LEU A N 1
ATOM 656 C CA . LEU A 1 84 ? -4.629 30.234 34.719 1 89.19 84 LEU A CA 1
ATOM 657 C C . LEU A 1 84 ? -5.367 29.969 36.031 1 89.19 84 LEU A C 1
ATOM 659 O O . LEU A 1 84 ? -5.727 30.891 36.75 1 89.19 84 LEU A O 1
ATOM 663 N N . GLU A 1 85 ? -5.496 28.734 36.281 1 89.31 85 GLU A N 1
ATOM 664 C CA . GLU A 1 85 ? -6.156 28.359 37.531 1 89.31 85 GLU A CA 1
ATOM 665 C C . GLU A 1 85 ? -5.336 28.797 38.75 1 89.31 85 GLU A C 1
ATOM 667 O O . GLU A 1 85 ? -5.887 29.312 39.719 1 89.31 85 GLU A O 1
ATOM 672 N N . ARG A 1 86 ? -4.117 28.719 38.719 1 89.38 86 ARG A N 1
ATOM 673 C CA . ARG A 1 86 ? -3.23 29.125 39.781 1 89.38 86 ARG A CA 1
ATOM 674 C C . ARG A 1 86 ? -3.248 30.641 39.969 1 89.38 86 ARG A C 1
ATOM 676 O O . ARG A 1 86 ? -3.271 31.125 41.125 1 89.38 86 ARG A O 1
ATOM 683 N N . LYS A 1 87 ? -3.395 31.359 38.938 1 89.5 87 LYS A N 1
ATOM 684 C CA . LYS A 1 87 ? -3.43 32.812 38.969 1 89.5 87 LYS A CA 1
ATOM 685 C C . LYS A 1 87 ? -4.75 33.312 39.562 1 89.5 87 LYS A C 1
ATOM 687 O O . LYS A 1 87 ? -4.766 34.25 40.344 1 89.5 87 LYS A O 1
ATOM 692 N N . LEU A 1 88 ? -5.734 32.625 39.188 1 88.88 88 LEU A N 1
ATOM 693 C CA . LEU A 1 88 ? -7.062 33 39.656 1 88.88 88 LEU A CA 1
ATOM 694 C C . LEU A 1 88 ? -7.223 32.688 41.125 1 88.88 88 LEU A C 1
ATOM 696 O O . LEU A 1 88 ? -7.816 33.469 41.875 1 88.88 88 LEU A O 1
ATOM 700 N N . ARG A 1 89 ? -6.637 31.812 41.531 1 89.5 89 ARG A N 1
ATOM 701 C CA . ARG A 1 89 ? -6.695 31.422 42.938 1 89.5 89 ARG A CA 1
ATOM 702 C C . A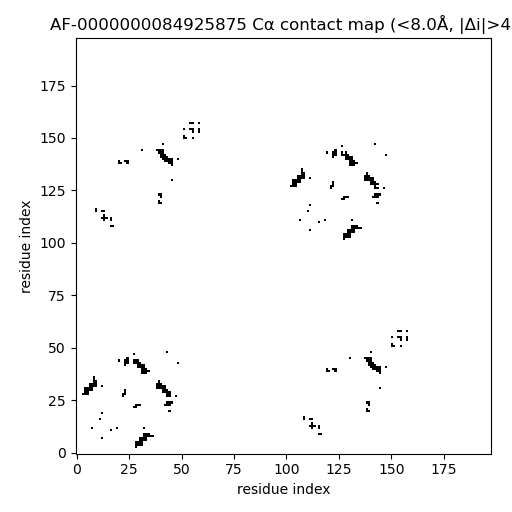RG A 1 89 ? -5.879 32.375 43.812 1 89.5 89 ARG A C 1
ATOM 704 O O . ARG A 1 89 ? -6.297 32.719 44.906 1 89.5 89 ARG A O 1
ATOM 711 N N . ASN A 1 90 ? -4.832 32.969 43.375 1 85.25 90 ASN A N 1
ATOM 712 C CA . ASN A 1 90 ? -3.982 33.906 44.094 1 85.25 90 ASN A CA 1
ATOM 713 C C . ASN A 1 90 ? -4.551 35.344 44.062 1 85.25 90 ASN A C 1
ATOM 715 O O . ASN A 1 90 ? -4.391 36.094 45.031 1 85.25 90 ASN A O 1
ATOM 719 N N . GLY A 1 91 ? -5.121 35.688 43 1 75.56 91 GLY A N 1
ATOM 720 C CA . GLY A 1 91 ? -5.793 37 42.938 1 75.56 91 GLY A CA 1
ATOM 721 C C . GLY A 1 91 ? -7.039 37.062 43.812 1 75.56 91 GLY A C 1
ATOM 722 O O . GLY A 1 91 ? -7.375 38.094 44.344 1 75.56 91 GLY A O 1
ATOM 723 N N . ALA A 1 92 ? -7.852 36.219 44 1 71.19 92 ALA A N 1
ATOM 724 C CA . ALA A 1 92 ? -9.016 36.156 44.875 1 71.19 92 ALA A CA 1
ATOM 725 C C . ALA A 1 92 ? -8.609 36.219 46.344 1 71.19 92 ALA A C 1
ATOM 727 O O . ALA A 1 92 ? -9.352 36.75 47.188 1 71.19 92 ALA A O 1
ATOM 728 N N . LYS A 1 93 ? -7.617 35.938 46.781 1 69 93 LYS A N 1
ATOM 729 C CA . LYS A 1 93 ? -7.172 36.031 48.156 1 69 93 LYS A CA 1
ATOM 730 C C . LYS A 1 93 ? -6.676 37.438 48.5 1 69 93 LYS A C 1
ATOM 732 O O . LYS A 1 93 ? -6.645 37.812 49.656 1 69 93 LYS A O 1
ATOM 737 N N . GLY A 1 94 ? -6.34 38.219 47.594 1 61.09 94 GLY A N 1
ATOM 738 C CA . GLY A 1 94 ? -5.848 39.562 47.875 1 61.09 94 GLY A CA 1
ATOM 739 C C . GLY A 1 94 ? -6.953 40.562 48.156 1 61.09 94 GLY A C 1
ATOM 740 O O . GLY A 1 94 ? -6.699 41.656 48.656 1 61.09 94 GLY A O 1
ATOM 741 N N . ASP A 1 95 ? -8.117 40.375 47.562 1 55.47 95 ASP A N 1
ATOM 742 C CA . ASP A 1 95 ? -9.141 41.406 47.781 1 55.47 95 ASP A CA 1
ATOM 743 C C . ASP A 1 95 ? -9.844 41.188 49.125 1 55.47 95 ASP A C 1
ATOM 745 O O . ASP A 1 95 ? -10.688 41.969 49.531 1 55.47 95 ASP A O 1
ATOM 749 N N . SER A 1 96 ? -9.648 40.125 49.688 1 55.84 96 SER A N 1
ATOM 750 C CA . SER A 1 96 ? -10.391 39.969 50.938 1 55.84 96 SER A CA 1
ATOM 751 C C . SER A 1 96 ? -9.734 40.75 52.062 1 55.84 96 SER A C 1
ATOM 753 O O . SER A 1 96 ? -10.273 40.812 53.188 1 55.84 96 SER A O 1
ATOM 755 N N . ASP A 1 97 ? -8.531 41.062 51.969 1 44.53 97 ASP A N 1
ATOM 756 C CA . ASP A 1 97 ? -7.926 41.656 53.156 1 44.53 97 ASP A CA 1
ATOM 757 C C . ASP A 1 97 ? -8.133 43.188 53.188 1 44.53 97 ASP A C 1
ATOM 759 O O . ASP A 1 97 ? -7.234 43.938 52.781 1 44.53 97 ASP A O 1
ATOM 763 N N . ALA A 1 98 ? -9.297 43.688 52.656 1 49.06 98 ALA A N 1
ATOM 764 C CA . ALA A 1 98 ? -9.547 45.062 53.156 1 49.06 98 ALA A CA 1
ATOM 765 C C . ALA A 1 98 ? -9.664 45.062 54.656 1 49.06 98 ALA A C 1
ATOM 767 O O . ALA A 1 98 ? -10.398 44.281 55.25 1 49.06 98 ALA A O 1
ATOM 768 N N . PRO A 1 99 ? -8.688 45.812 55.438 1 42.19 99 PRO A N 1
ATOM 769 C CA . PRO A 1 99 ? -9.078 46.094 56.812 1 42.19 99 PRO A CA 1
ATOM 770 C C . PRO A 1 99 ? -10.414 46.812 56.938 1 42.19 99 PRO A C 1
ATOM 772 O O . PRO A 1 99 ? -10.836 47.469 55.969 1 42.19 99 PRO A O 1
ATOM 775 N N . MET B 1 1 ? 14.359 -7.141 3.619 1 37.44 1 MET B N 1
ATOM 776 C CA . MET B 1 1 ? 12.953 -7.539 3.527 1 37.44 1 MET B CA 1
ATOM 777 C C . MET B 1 1 ? 12.445 -8.039 4.875 1 37.44 1 MET B C 1
ATOM 779 O O . MET B 1 1 ? 12.875 -9.094 5.355 1 37.44 1 MET B O 1
ATOM 783 N N . LYS B 1 2 ? 12.211 -7.211 5.922 1 46.03 2 LYS B N 1
ATOM 784 C CA . LYS B 1 2 ? 11.797 -7.562 7.273 1 46.03 2 LYS B CA 1
ATOM 785 C C . LYS B 1 2 ? 10.43 -8.25 7.266 1 46.03 2 LYS B C 1
ATOM 787 O O . LYS B 1 2 ? 9.758 -8.32 8.297 1 46.03 2 LYS B O 1
ATOM 792 N N . ILE B 1 3 ? 9.891 -8.445 6.012 1 53.03 3 ILE B N 1
ATOM 793 C CA . ILE B 1 3 ? 8.516 -8.938 6.027 1 53.03 3 ILE B CA 1
ATOM 794 C C . ILE B 1 3 ? 8.508 -10.422 6.395 1 53.03 3 ILE B C 1
ATOM 796 O O . ILE B 1 3 ? 9.359 -11.188 5.938 1 53.03 3 ILE B O 1
ATOM 800 N N . ASN B 1 4 ? 8.008 -10.82 7.5 1 63 4 ASN B N 1
ATOM 801 C CA . ASN B 1 4 ? 7.617 -12.203 7.766 1 63 4 ASN B CA 1
ATOM 802 C C . ASN B 1 4 ? 6.988 -12.859 6.539 1 63 4 ASN B C 1
ATOM 804 O O . ASN B 1 4 ? 5.773 -13.039 6.48 1 63 4 ASN B O 1
ATOM 808 N N . GLU B 1 5 ? 7.738 -12.797 5.52 1 71.38 5 GLU B N 1
ATOM 809 C CA . GLU B 1 5 ? 7.309 -13.312 4.223 1 71.38 5 GLU B CA 1
ATOM 810 C C . GLU B 1 5 ? 7.805 -14.742 4.008 1 71.38 5 GLU B C 1
ATOM 812 O O . GLU B 1 5 ? 8.922 -15.078 4.398 1 71.38 5 GLU B O 1
ATOM 817 N N . ASP B 1 6 ? 6.855 -15.578 3.652 1 92.44 6 ASP B N 1
ATOM 818 C CA . ASP B 1 6 ? 7.266 -16.891 3.15 1 92.44 6 ASP B CA 1
ATOM 819 C C . ASP B 1 6 ? 7.887 -16.766 1.76 1 92.44 6 ASP B C 1
ATOM 821 O O . ASP B 1 6 ? 7.551 -15.859 0.997 1 92.44 6 ASP B O 1
ATOM 825 N N . ILE B 1 7 ? 8.969 -17.688 1.493 1 97.94 7 ILE B N 1
ATOM 826 C CA . ILE B 1 7 ? 9.633 -17.703 0.193 1 97.94 7 ILE B CA 1
ATOM 827 C C . ILE B 1 7 ? 9.438 -19.078 -0.458 1 97.94 7 ILE B C 1
ATOM 829 O O . ILE B 1 7 ? 9.656 -20.109 0.178 1 97.94 7 ILE B O 1
ATOM 833 N N . ARG B 1 8 ? 8.953 -19.078 -1.674 1 98.25 8 ARG B N 1
ATOM 834 C CA . ARG B 1 8 ? 8.75 -20.312 -2.422 1 98.25 8 ARG B CA 1
ATOM 835 C C . ARG B 1 8 ? 9.266 -20.172 -3.85 1 98.25 8 ARG B C 1
ATOM 837 O O . ARG B 1 8 ? 9.117 -19.125 -4.477 1 98.25 8 ARG B O 1
ATOM 844 N N . PRO B 1 9 ? 9.875 -21.25 -4.398 1 98.25 9 PRO B N 1
ATOM 845 C CA . PRO B 1 9 ? 10.258 -21.203 -5.812 1 98.25 9 PRO B CA 1
ATOM 846 C C . PRO B 1 9 ? 9.062 -21.297 -6.75 1 98.25 9 PRO B C 1
ATOM 848 O O . PRO B 1 9 ? 8.008 -21.828 -6.367 1 98.25 9 PRO B O 1
ATOM 851 N N . VAL B 1 10 ? 9.258 -20.797 -7.941 1 98.5 10 VAL B N 1
ATOM 852 C CA . VAL B 1 10 ? 8.203 -20.812 -8.953 1 98.5 10 VAL B CA 1
ATOM 853 C C . VAL B 1 10 ? 7.73 -22.234 -9.203 1 98.5 10 VAL B C 1
ATOM 855 O O . VAL B 1 10 ? 6.555 -22.469 -9.492 1 98.5 10 VAL B O 1
ATOM 858 N N . THR B 1 11 ? 8.586 -23.234 -9.078 1 97.69 11 THR B N 1
ATOM 859 C CA . THR B 1 11 ? 8.211 -24.641 -9.258 1 97.69 11 THR B CA 1
ATOM 860 C C . THR B 1 11 ? 7.195 -25.062 -8.203 1 97.69 11 THR B C 1
ATOM 862 O O . THR B 1 11 ? 6.277 -25.844 -8.5 1 97.69 11 THR B O 1
ATOM 865 N N . TYR B 1 12 ? 7.359 -24.609 -6.988 1 97.81 12 TYR B N 1
ATOM 866 C CA . TYR B 1 12 ? 6.387 -24.859 -5.934 1 97.81 12 TYR B CA 1
ATOM 867 C C . TYR B 1 12 ? 5.043 -24.234 -6.27 1 97.81 12 TYR B C 1
ATOM 869 O O . TYR B 1 12 ? 3.992 -24.844 -6.082 1 97.81 12 TYR B O 1
ATOM 877 N N . LEU B 1 13 ? 5.02 -23.016 -6.754 1 98.31 13 LEU B N 1
ATOM 878 C CA . LEU B 1 13 ? 3.803 -22.328 -7.176 1 98.31 13 LEU B CA 1
ATOM 879 C C . LEU B 1 13 ? 3.049 -23.156 -8.219 1 98.31 13 LEU B C 1
ATOM 881 O O . LEU B 1 13 ? 1.832 -23.328 -8.117 1 98.31 13 LEU B O 1
ATOM 885 N N . LYS B 1 14 ? 3.793 -23.719 -9.156 1 97.69 14 LYS B N 1
ATOM 886 C CA . LYS B 1 14 ? 3.197 -24.5 -10.234 1 97.69 14 LYS B CA 1
ATOM 887 C C . LYS B 1 14 ? 2.531 -25.766 -9.703 1 97.69 14 LYS B C 1
ATOM 889 O O . LYS B 1 14 ? 1.424 -26.109 -10.117 1 97.69 14 LYS B O 1
ATOM 894 N N . SER B 1 15 ? 3.135 -26.297 -8.703 1 97.38 15 SER B N 1
ATOM 895 C CA . SER B 1 15 ? 2.676 -27.609 -8.25 1 97.38 15 SER B CA 1
ATOM 896 C C . SER B 1 15 ? 1.706 -27.469 -7.078 1 97.38 15 SER B C 1
ATOM 898 O O . SER B 1 15 ? 0.916 -28.375 -6.812 1 97.38 15 SER B O 1
ATOM 900 N N . ARG B 1 16 ? 1.727 -26.281 -6.363 1 97.81 16 ARG B N 1
ATOM 901 C CA . ARG B 1 16 ? 0.95 -26.141 -5.137 1 97.81 16 ARG B CA 1
ATOM 902 C C . ARG B 1 16 ? 0.19 -24.812 -5.125 1 97.81 16 ARG B C 1
ATOM 904 O O . ARG B 1 16 ? 0.085 -24.156 -4.086 1 97.81 16 ARG B O 1
ATOM 911 N N . ALA B 1 17 ? -0.278 -24.469 -6.297 1 98.12 17 ALA B N 1
ATOM 912 C CA . ALA B 1 17 ? -0.931 -23.172 -6.445 1 98.12 17 ALA B CA 1
ATOM 913 C C . ALA B 1 17 ? -2.123 -23.047 -5.496 1 98.12 17 ALA B C 1
ATOM 915 O O . ALA B 1 17 ? -2.244 -22.062 -4.77 1 98.12 17 ALA B O 1
ATOM 916 N N . ALA B 1 18 ? -2.98 -24.047 -5.473 1 97.44 18 ALA B N 1
ATOM 917 C CA . ALA B 1 18 ? -4.18 -24 -4.637 1 97.44 18 ALA B CA 1
ATOM 918 C C . ALA B 1 18 ? -3.816 -23.875 -3.162 1 97.44 18 ALA B C 1
ATOM 920 O O . ALA B 1 18 ? -4.453 -23.125 -2.422 1 97.44 18 ALA B O 1
ATOM 921 N N . ASP B 1 19 ? -2.828 -24.594 -2.691 1 97.56 19 ASP B N 1
ATOM 922 C CA . ASP B 1 19 ? -2.357 -24.531 -1.312 1 97.56 19 ASP B CA 1
ATOM 923 C C . ASP B 1 19 ? -1.808 -23.141 -0.985 1 97.56 19 ASP B C 1
ATOM 925 O O . ASP B 1 19 ? -2.051 -22.609 0.101 1 97.56 19 ASP B O 1
ATOM 929 N N . LEU B 1 20 ? -1.08 -22.594 -1.896 1 98.44 20 LEU B N 1
ATOM 930 C CA . LEU B 1 20 ? -0.503 -21.266 -1.687 1 98.44 20 LEU B CA 1
ATOM 931 C C . LEU B 1 20 ? -1.595 -20.219 -1.603 1 98.44 20 LEU B C 1
ATOM 933 O O . LEU B 1 20 ? -1.515 -19.297 -0.779 1 98.44 20 LEU B O 1
ATOM 937 N N . LEU B 1 21 ? -2.582 -20.328 -2.482 1 98.69 21 LEU B N 1
ATOM 938 C CA . LEU B 1 21 ? -3.701 -19.391 -2.408 1 98.69 21 LEU B CA 1
ATOM 939 C C . LEU B 1 21 ? -4.414 -19.5 -1.065 1 98.69 21 LEU B C 1
ATOM 941 O O . LEU B 1 21 ? -4.766 -18.484 -0.458 1 98.69 21 LEU B O 1
ATOM 945 N N . ALA B 1 22 ? -4.625 -20.75 -0.599 1 98.38 22 ALA B N 1
ATOM 946 C CA . ALA B 1 22 ? -5.242 -20.953 0.708 1 98.38 22 ALA B CA 1
ATOM 947 C C . ALA B 1 22 ? -4.391 -20.344 1.818 1 98.38 22 ALA B C 1
ATOM 949 O O . ALA B 1 22 ? -4.918 -19.688 2.717 1 98.38 22 ALA B O 1
ATOM 950 N N . GLN B 1 23 ? -3.121 -20.547 1.79 1 98.25 23 GLN B N 1
ATOM 951 C CA . GLN B 1 23 ? -2.191 -20.062 2.805 1 98.25 23 GLN B CA 1
ATOM 952 C C . GLN B 1 23 ? -2.258 -18.531 2.934 1 98.25 23 GLN B C 1
ATOM 954 O O . GLN B 1 23 ? -2.377 -18.016 4.043 1 98.25 23 GLN B O 1
ATOM 959 N N . VAL B 1 24 ? -2.219 -17.797 1.786 1 98.38 24 VAL B N 1
ATOM 960 C CA . VAL B 1 24 ? -2.18 -16.344 1.862 1 98.38 24 VAL B CA 1
ATOM 961 C C . VAL B 1 24 ? -3.518 -15.812 2.373 1 98.38 24 VAL B C 1
ATOM 963 O O . VAL B 1 24 ? -3.574 -14.766 3.021 1 98.38 24 VAL B O 1
ATOM 966 N N . ASN B 1 25 ? -4.566 -16.562 2.072 1 98.62 25 ASN B N 1
ATOM 967 C CA . ASN B 1 25 ? -5.875 -16.125 2.557 1 98.62 25 ASN B CA 1
ATOM 968 C C . ASN B 1 25 ? -6.051 -16.422 4.043 1 98.62 25 ASN B C 1
ATOM 970 O O . ASN B 1 25 ? -6.719 -15.68 4.758 1 98.62 25 ASN B O 1
ATOM 974 N N . GLU B 1 26 ? -5.457 -17.5 4.496 1 98 26 GLU B N 1
ATOM 975 C CA . GLU B 1 26 ? -5.566 -17.906 5.895 1 98 26 GLU B CA 1
ATOM 976 C C . GLU B 1 26 ? -4.664 -17.062 6.785 1 98 26 GLU B C 1
ATOM 978 O O . GLU B 1 26 ? -5.07 -16.656 7.875 1 98 26 GLU B O 1
ATOM 983 N N . THR B 1 27 ? -3.443 -16.812 6.336 1 97.12 27 THR B N 1
ATOM 984 C CA . THR B 1 27 ? -2.445 -16.188 7.203 1 97.12 27 THR B CA 1
ATOM 985 C C . THR B 1 27 ? -2.396 -14.68 6.973 1 97.12 27 THR B C 1
ATOM 987 O O . THR B 1 27 ? -1.878 -13.938 7.809 1 97.12 27 THR B O 1
ATOM 990 N N . HIS B 1 28 ? -2.797 -14.242 5.797 1 97.56 28 HIS B N 1
ATOM 991 C CA . HIS B 1 28 ? -2.686 -12.859 5.328 1 97.56 28 HIS B CA 1
ATOM 992 C C . HIS B 1 28 ? -1.229 -12.414 5.289 1 97.56 28 HIS B C 1
ATOM 994 O O . HIS B 1 28 ? -0.937 -11.227 5.461 1 97.56 28 HIS B O 1
ATOM 1000 N N . ARG B 1 29 ? -0.383 -13.406 5.168 1 97.19 29 ARG B N 1
ATOM 1001 C CA . ARG B 1 29 ? 1.033 -13.164 4.918 1 97.19 29 ARG B CA 1
ATOM 1002 C C . ARG B 1 29 ? 1.38 -13.398 3.453 1 97.19 29 ARG B C 1
ATOM 1004 O O . ARG B 1 29 ? 1.022 -14.438 2.885 1 97.19 29 ARG B O 1
ATOM 1011 N N . PRO B 1 30 ? 2.061 -12.453 2.865 1 98.25 30 PRO B N 1
ATOM 1012 C CA . PRO B 1 30 ? 2.424 -12.656 1.46 1 98.25 30 PRO B CA 1
ATOM 1013 C C . PRO B 1 30 ? 3.496 -13.727 1.274 1 98.25 30 PRO B C 1
ATOM 1015 O O . PRO B 1 30 ? 4.203 -14.07 2.225 1 98.25 30 PRO B O 1
ATOM 1018 N N . VAL B 1 31 ? 3.521 -14.219 0.114 1 98.56 31 VAL B N 1
ATOM 1019 C CA . VAL B 1 31 ? 4.551 -15.18 -0.267 1 98.56 31 VAL B CA 1
ATOM 1020 C C . VAL B 1 31 ? 5.391 -14.609 -1.41 1 98.56 31 VAL B C 1
ATOM 1022 O O . VAL B 1 31 ? 4.848 -14.172 -2.426 1 98.56 31 VAL B O 1
ATOM 1025 N N . ILE B 1 32 ? 6.688 -14.656 -1.254 1 98.69 32 ILE B N 1
ATOM 1026 C CA . ILE B 1 32 ? 7.605 -14.266 -2.316 1 98.69 32 ILE B CA 1
ATOM 1027 C C . ILE B 1 32 ? 7.891 -15.469 -3.221 1 98.69 32 ILE B C 1
ATOM 1029 O O . ILE B 1 32 ? 8.266 -16.531 -2.74 1 98.69 32 ILE B O 1
ATOM 1033 N N . ILE B 1 33 ? 7.68 -15.25 -4.43 1 98.75 33 ILE B N 1
ATOM 1034 C CA . ILE B 1 33 ? 7.934 -16.297 -5.41 1 98.75 33 ILE B CA 1
ATOM 1035 C C . ILE B 1 33 ? 9.281 -16.062 -6.082 1 98.75 33 ILE B C 1
ATOM 1037 O O . ILE B 1 33 ? 9.531 -14.984 -6.625 1 98.75 33 ILE B O 1
ATOM 1041 N N . THR B 1 34 ? 10.117 -17.078 -6.004 1 98.69 34 THR B N 1
ATOM 1042 C CA . THR B 1 34 ? 11.43 -16.969 -6.629 1 98.69 34 THR B CA 1
ATOM 1043 C C . THR B 1 34 ? 11.484 -17.75 -7.934 1 98.69 34 THR B C 1
ATOM 1045 O O . THR B 1 34 ? 10.773 -18.75 -8.094 1 98.69 34 THR B O 1
ATOM 1048 N N . GLN B 1 35 ? 12.203 -17.219 -8.867 1 98.25 35 GLN B N 1
ATOM 1049 C CA . GLN B 1 35 ? 12.586 -17.875 -10.117 1 98.25 35 GLN B CA 1
ATOM 1050 C C . GLN B 1 35 ? 14.094 -17.812 -10.328 1 98.25 35 GLN B C 1
ATOM 1052 O O . GLN B 1 35 ? 14.703 -16.75 -10.242 1 98.25 35 GLN B O 1
ATOM 1057 N N . ASN B 1 36 ? 14.695 -18.969 -10.438 1 97.12 36 ASN B N 1
ATOM 1058 C CA . ASN B 1 36 ? 16.141 -19.047 -10.562 1 97.12 36 ASN B CA 1
ATOM 1059 C C . ASN B 1 36 ? 16.844 -18.344 -9.406 1 97.12 36 ASN B C 1
ATOM 1061 O O . ASN B 1 36 ? 17.812 -17.594 -9.625 1 97.12 36 ASN B O 1
ATOM 1065 N N . GLY B 1 37 ? 16.188 -18.406 -8.25 1 97.06 37 GLY B N 1
ATOM 1066 C CA . GLY B 1 37 ? 16.812 -17.922 -7.027 1 97.06 37 GLY B CA 1
ATOM 1067 C C . GLY B 1 37 ? 16.562 -16.438 -6.793 1 97.06 37 GLY B C 1
ATOM 1068 O O . GLY B 1 37 ? 17.031 -15.875 -5.801 1 97.06 37 GLY B O 1
ATOM 1069 N N . GLU B 1 38 ? 15.812 -15.789 -7.73 1 98 38 GLU B N 1
ATOM 1070 C CA . GLU B 1 38 ? 15.531 -14.367 -7.594 1 98 38 GLU B CA 1
ATOM 1071 C C . GLU B 1 38 ? 14.047 -14.117 -7.324 1 98 38 GLU B C 1
ATOM 1073 O O . GLU B 1 38 ? 13.188 -14.781 -7.91 1 98 38 GLU B O 1
ATOM 1078 N N . ALA B 1 39 ? 13.812 -13.18 -6.504 1 98.31 39 ALA B N 1
ATOM 1079 C CA . ALA B 1 39 ? 12.422 -12.781 -6.289 1 98.31 39 ALA B CA 1
ATOM 1080 C C . ALA B 1 39 ? 11.805 -12.227 -7.57 1 98.31 39 ALA B C 1
ATOM 1082 O O . ALA B 1 39 ? 12.328 -11.273 -8.156 1 98.31 39 ALA B O 1
ATOM 1083 N N . ARG B 1 40 ? 10.734 -12.781 -7.941 1 98.75 40 ARG B N 1
ATOM 1084 C CA . ARG B 1 40 ? 10.164 -12.367 -9.227 1 98.75 40 ARG B CA 1
ATOM 1085 C C . ARG B 1 40 ? 8.695 -11.969 -9.07 1 98.75 40 ARG B C 1
ATOM 1087 O O . ARG B 1 40 ? 8.133 -11.305 -9.945 1 98.75 40 ARG B O 1
ATOM 1094 N N . ALA B 1 41 ? 8.094 -12.367 -7.965 1 98.81 41 ALA B N 1
ATOM 1095 C CA . ALA B 1 41 ? 6.711 -11.969 -7.719 1 98.81 41 ALA B CA 1
ATOM 1096 C C . ALA B 1 41 ? 6.375 -12.031 -6.23 1 98.81 41 ALA B C 1
ATOM 1098 O O . ALA B 1 41 ? 7.137 -12.602 -5.441 1 98.81 41 ALA B O 1
ATOM 1099 N N . VAL B 1 42 ? 5.289 -11.453 -5.848 1 98.75 42 VAL B N 1
ATOM 1100 C CA . VAL B 1 42 ? 4.664 -11.531 -4.535 1 98.75 42 VAL B CA 1
ATOM 1101 C C . VAL B 1 42 ? 3.209 -11.977 -4.68 1 98.75 42 VAL B C 1
ATOM 1103 O O . VAL B 1 42 ? 2.459 -11.414 -5.48 1 98.75 42 VAL B O 1
ATOM 1106 N N . LEU B 1 43 ? 2.883 -12.961 -4.031 1 98.81 43 LEU B N 1
ATOM 1107 C CA . LEU B 1 43 ? 1.513 -13.453 -3.951 1 98.81 43 LEU B CA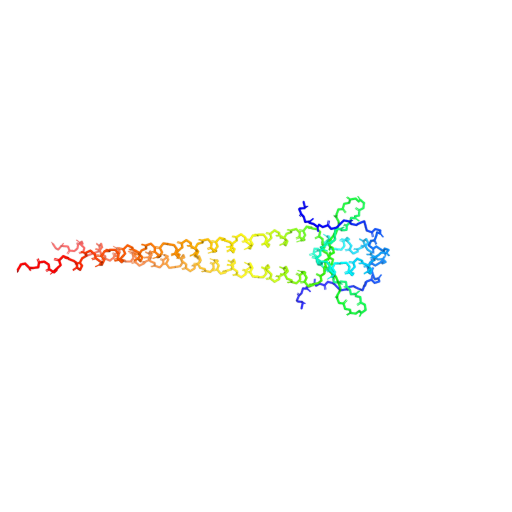 1
ATOM 1108 C C . LEU B 1 43 ? 0.842 -12.992 -2.662 1 98.81 43 LEU B C 1
ATOM 1110 O O . LEU B 1 43 ? 1.356 -13.234 -1.567 1 98.81 43 LEU B O 1
ATOM 1114 N N . GLN B 1 44 ? -0.279 -12.375 -2.838 1 98.5 44 GLN B N 1
ATOM 1115 C CA . GLN B 1 44 ? -1.008 -11.82 -1.702 1 98.5 44 GLN B CA 1
ATOM 1116 C C . GLN B 1 44 ? -2.498 -12.133 -1.8 1 98.5 44 GLN B C 1
ATOM 1118 O O . GLN B 1 44 ? -3.029 -12.32 -2.898 1 98.5 44 GLN B O 1
ATOM 1123 N N . ASP B 1 45 ? -3.137 -12.172 -0.668 1 98.62 45 ASP B N 1
ATOM 1124 C CA . ASP B 1 45 ? -4.59 -12.32 -0.713 1 98.62 45 ASP B CA 1
ATOM 1125 C C . ASP B 1 45 ? -5.258 -11.016 -1.15 1 98.62 45 ASP B C 1
ATOM 1127 O O . ASP B 1 45 ? -4.746 -9.93 -0.875 1 98.62 45 ASP B O 1
ATOM 1131 N N . PRO B 1 46 ? -6.391 -11.086 -1.762 1 98.56 46 PRO B N 1
ATOM 1132 C CA . PRO B 1 46 ? -7.059 -9.914 -2.326 1 98.56 46 PRO B CA 1
ATOM 1133 C C . PRO B 1 46 ? -7.445 -8.883 -1.263 1 98.56 46 PRO B C 1
ATOM 1135 O O . PRO B 1 46 ? -7.383 -7.68 -1.513 1 98.56 46 PRO B O 1
ATOM 1138 N N . GLU B 1 47 ? -7.848 -9.344 -0.133 1 98.38 47 GLU B N 1
ATOM 1139 C CA . GLU B 1 47 ? -8.266 -8.43 0.925 1 98.38 47 GLU B CA 1
ATOM 1140 C C . GLU B 1 47 ? -7.105 -7.547 1.38 1 98.38 47 GLU B C 1
ATOM 1142 O O . GLU B 1 47 ? -7.254 -6.328 1.481 1 98.38 47 GLU B O 1
ATOM 1147 N N . SER B 1 48 ? -5.973 -8.156 1.627 1 98 48 SER B N 1
ATOM 1148 C CA . SER B 1 48 ? -4.785 -7.414 2.029 1 98 48 SER B CA 1
ATOM 1149 C C . SER B 1 48 ? -4.363 -6.422 0.953 1 98 48 SER B C 1
ATOM 1151 O O . SER B 1 48 ? -3.996 -5.285 1.259 1 98 48 SER B O 1
ATOM 1153 N N . TYR B 1 49 ? -4.434 -6.836 -0.272 1 98.06 49 TYR B N 1
ATOM 1154 C CA . TYR B 1 49 ? -4.066 -5.969 -1.388 1 98.06 49 TYR B CA 1
ATOM 1155 C C . TYR B 1 49 ? -4.98 -4.75 -1.452 1 98.06 49 TYR B C 1
ATOM 1157 O O . TYR B 1 49 ? -4.512 -3.623 -1.626 1 98.06 49 TYR B O 1
ATOM 1165 N N . GLU B 1 50 ? -6.219 -5 -1.284 1 97.69 50 GLU B N 1
ATOM 1166 C CA . GLU B 1 50 ? -7.188 -3.908 -1.314 1 97.69 50 GLU B CA 1
ATOM 1167 C C . GLU B 1 50 ? -6.957 -2.936 -0.162 1 97.69 50 GLU B C 1
ATOM 1169 O O . GLU B 1 50 ? -7.098 -1.722 -0.331 1 97.69 50 GLU B O 1
ATOM 1174 N N . GLN B 1 51 ? -6.656 -3.484 0.998 1 97.75 51 GLN B N 1
ATOM 1175 C CA . GLN B 1 51 ? -6.355 -2.635 2.146 1 97.75 51 GLN B CA 1
ATOM 1176 C C . GLN B 1 51 ? -5.141 -1.753 1.876 1 97.75 51 GLN B C 1
ATOM 1178 O O . GLN B 1 51 ? -5.133 -0.573 2.232 1 97.75 51 GLN B O 1
ATOM 1183 N N . MET B 1 52 ? -4.152 -2.34 1.258 1 97.75 52 MET B N 1
ATOM 1184 C CA . MET B 1 52 ? -2.963 -1.569 0.907 1 97.75 52 MET B CA 1
ATOM 1185 C C . MET B 1 52 ? -3.305 -0.461 -0.082 1 97.75 52 MET B C 1
ATOM 1187 O O . MET B 1 52 ? -2.865 0.679 0.079 1 97.75 52 MET B O 1
ATOM 1191 N N . ARG B 1 53 ? -4.098 -0.765 -1.039 1 96.81 53 ARG B N 1
ATOM 1192 C CA . ARG B 1 53 ? -4.504 0.225 -2.033 1 96.81 53 ARG B CA 1
ATOM 1193 C C . ARG B 1 53 ? -5.309 1.349 -1.392 1 96.81 53 ARG B C 1
ATOM 1195 O O . ARG B 1 53 ? -5.141 2.52 -1.742 1 96.81 53 ARG B O 1
ATOM 1202 N N . ALA B 1 54 ? -6.141 0.999 -0.507 1 97.38 54 ALA B N 1
ATOM 1203 C CA . ALA B 1 54 ? -6.945 1.999 0.195 1 97.38 54 ALA B CA 1
ATOM 1204 C C . ALA B 1 54 ? -6.059 2.949 0.995 1 97.38 54 ALA B C 1
ATOM 1206 O O . ALA B 1 54 ? -6.289 4.16 1.009 1 97.38 54 ALA B O 1
ATOM 1207 N N . ALA B 1 55 ? -5.105 2.332 1.705 1 97.38 55 ALA B N 1
ATOM 1208 C CA . ALA B 1 55 ? -4.172 3.139 2.488 1 97.38 55 ALA B CA 1
ATOM 1209 C C . ALA B 1 55 ? -3.402 4.109 1.596 1 97.38 55 ALA B C 1
ATOM 1211 O O . ALA B 1 55 ? -3.234 5.281 1.941 1 97.38 55 ALA B O 1
ATOM 1212 N N . ILE B 1 56 ? -3.023 3.711 0.495 1 97.12 56 ILE B N 1
ATOM 1213 C CA . ILE B 1 56 ? -2.285 4.535 -0.457 1 97.12 56 ILE B CA 1
ATOM 1214 C C . ILE B 1 56 ? -3.195 5.633 -1.005 1 97.12 56 ILE B C 1
ATOM 1216 O O . ILE B 1 56 ? -2.758 6.766 -1.203 1 97.12 56 ILE B O 1
ATOM 1220 N N . GLY B 1 57 ? -4.441 5.266 -1.274 1 96.75 57 GLY B N 1
ATOM 1221 C CA . GLY B 1 57 ? -5.414 6.281 -1.647 1 96.75 57 GLY B CA 1
ATOM 1222 C C . GLY B 1 57 ? -5.551 7.387 -0.618 1 96.75 57 GLY B C 1
ATOM 1223 O O . GLY B 1 57 ? -5.625 8.562 -0.972 1 96.75 57 GLY B O 1
ATOM 1224 N N . LEU B 1 58 ? -5.574 6.953 0.6 1 94.81 58 LEU B N 1
ATOM 1225 C CA . LEU B 1 58 ? -5.656 7.922 1.69 1 94.81 58 LEU B CA 1
ATOM 1226 C C . LEU B 1 58 ? -4.426 8.82 1.714 1 94.81 58 LEU B C 1
ATOM 1228 O O . LEU B 1 58 ? -4.543 10.031 1.899 1 94.81 58 LEU B O 1
ATOM 1232 N N . LEU B 1 59 ? -3.277 8.234 1.579 1 95.69 59 LEU B N 1
ATOM 1233 C CA . LEU B 1 59 ? -2.041 9.008 1.534 1 95.69 59 LEU B CA 1
ATOM 1234 C C . LEU B 1 59 ? -2.09 10.047 0.422 1 95.69 59 LEU B C 1
ATOM 1236 O O . LEU B 1 59 ? -1.65 11.188 0.611 1 95.69 59 LEU B O 1
ATOM 1240 N N . LYS B 1 60 ? -2.584 9.656 -0.689 1 96.06 60 LYS B N 1
ATOM 1241 C CA . LYS B 1 60 ? -2.693 10.578 -1.816 1 96.06 60 LYS B CA 1
ATOM 1242 C C . LYS B 1 60 ? -3.623 11.742 -1.485 1 96.06 60 LYS B C 1
ATOM 1244 O O . LYS B 1 60 ? -3.348 12.883 -1.85 1 96.06 60 LYS B O 1
ATOM 1249 N N . LEU B 1 61 ? -4.688 11.43 -0.849 1 94 61 LEU B N 1
ATOM 1250 C CA . LEU B 1 61 ? -5.621 12.469 -0.435 1 94 61 LEU B CA 1
ATOM 1251 C C . LEU B 1 61 ? -4.961 13.43 0.55 1 94 61 LEU B C 1
ATOM 1253 O O . LEU B 1 61 ? -5.137 14.648 0.449 1 94 61 LEU B O 1
ATOM 1257 N N . VAL B 1 62 ? -4.23 12.93 1.479 1 91.12 62 VAL B N 1
ATOM 1258 C CA . VAL B 1 62 ? -3.514 13.742 2.455 1 91.12 62 VAL B CA 1
ATOM 1259 C C . VAL B 1 62 ? -2.504 14.641 1.742 1 91.12 62 VAL B C 1
ATOM 1261 O O . VAL B 1 62 ? -2.414 15.836 2.029 1 91.12 62 VAL B O 1
ATOM 1264 N N . ALA B 1 63 ? -1.743 14.039 0.871 1 92 63 ALA B N 1
ATOM 1265 C CA . ALA B 1 63 ? -0.746 14.789 0.114 1 92 63 ALA B CA 1
ATOM 1266 C C . ALA B 1 63 ? -1.397 15.914 -0.687 1 92 63 ALA B C 1
ATOM 1268 O O . ALA B 1 63 ? -0.884 17.031 -0.727 1 92 63 ALA B O 1
ATOM 1269 N N . GLN B 1 64 ? -2.492 15.617 -1.288 1 92.56 64 GLN B N 1
ATOM 1270 C CA . GLN B 1 64 ? -3.217 16.609 -2.068 1 92.56 64 GLN B CA 1
ATOM 1271 C C . GLN B 1 64 ? -3.756 17.734 -1.175 1 92.56 64 GLN B C 1
ATOM 1273 O O . GLN B 1 64 ? -3.721 18.906 -1.548 1 92.56 64 GLN B O 1
ATOM 1278 N N . GLY B 1 65 ? -4.266 17.297 -0.112 1 87.62 65 GLY B N 1
ATOM 1279 C CA . GLY B 1 65 ? -4.738 18.281 0.85 1 87.62 65 GLY B CA 1
ATOM 1280 C C . GLY B 1 65 ? -3.648 19.219 1.33 1 87.62 65 GLY B C 1
ATOM 1281 O O . GLY B 1 65 ? -3.865 20.438 1.442 1 87.62 65 GLY B O 1
ATOM 1282 N N . GLU B 1 66 ? -2.521 18.688 1.589 1 85.31 66 GLU B N 1
ATOM 1283 C CA . GLU B 1 66 ? -1.384 19.5 2.014 1 85.31 66 GLU B CA 1
ATOM 1284 C C . GLU B 1 66 ? -0.973 20.484 0.926 1 85.31 66 GLU B C 1
ATOM 1286 O O . GLU B 1 66 ? -0.621 21.625 1.219 1 85.31 66 GLU B O 1
ATOM 1291 N N . GLU B 1 67 ? -1.035 20.016 -0.268 1 89.75 67 GLU B N 1
ATOM 1292 C CA . GLU B 1 67 ? -0.711 20.875 -1.396 1 89.75 67 GLU B CA 1
ATOM 1293 C C . GLU B 1 67 ? -1.716 22.031 -1.522 1 89.75 67 GLU B C 1
ATOM 1295 O O . GLU B 1 67 ? -1.338 23.156 -1.813 1 89.75 67 GLU B O 1
ATOM 1300 N N . ASP B 1 68 ? -2.938 21.719 -1.296 1 89.62 68 ASP B N 1
ATOM 1301 C CA . ASP B 1 68 ? -3.992 22.719 -1.367 1 89.62 68 ASP B CA 1
ATOM 1302 C C . ASP B 1 68 ? -3.824 23.781 -0.271 1 89.62 68 ASP B C 1
ATOM 1304 O O . ASP B 1 68 ? -3.996 24.969 -0.517 1 89.62 68 ASP B O 1
ATOM 1308 N N . VAL B 1 69 ? -3.451 23.375 0.878 1 85.38 69 VAL B N 1
ATOM 1309 C CA . VAL B 1 69 ? -3.23 24.266 2.002 1 85.38 69 VAL B CA 1
ATOM 1310 C C . VAL B 1 69 ? -2.035 25.172 1.709 1 85.38 69 VAL B C 1
ATOM 1312 O O . VAL B 1 69 ? -2.102 26.391 1.92 1 85.38 69 VAL B O 1
ATOM 1315 N N . ARG B 1 70 ? -1.013 24.609 1.231 1 87.69 70 ARG B N 1
ATOM 1316 C CA . ARG B 1 70 ? 0.181 25.375 0.893 1 87.69 70 ARG B CA 1
ATOM 1317 C C . ARG B 1 70 ? -0.119 26.406 -0.19 1 87.69 70 ARG B C 1
ATOM 1319 O O . ARG B 1 70 ? 0.314 27.547 -0.097 1 87.69 70 ARG B O 1
ATOM 1326 N N . ALA B 1 71 ? -0.863 25.938 -1.127 1 89.12 71 ALA B N 1
ATOM 1327 C CA . ALA B 1 71 ? -1.23 26.844 -2.213 1 89.12 71 ALA B CA 1
ATOM 1328 C C . ALA B 1 71 ? -2.141 27.969 -1.713 1 89.12 71 ALA B C 1
ATOM 1330 O O . ALA B 1 71 ? -2.025 29.109 -2.154 1 89.12 71 ALA B O 1
ATOM 1331 N N . GLY B 1 72 ? -2.996 27.562 -0.919 1 87.5 72 GLY B N 1
ATOM 1332 C CA . GLY B 1 72 ? -3.854 28.562 -0.305 1 87.5 72 GLY B CA 1
ATOM 1333 C C . GLY B 1 72 ? -3.094 29.562 0.558 1 87.5 72 GLY B C 1
ATOM 1334 O O . GLY B 1 72 ? -3.377 30.75 0.531 1 87.5 72 GLY B O 1
ATOM 1335 N N . ARG B 1 73 ? -2.164 29.125 1.28 1 86.5 73 ARG B N 1
ATOM 1336 C CA . ARG B 1 73 ? -1.329 29.984 2.109 1 86.5 73 ARG B CA 1
ATOM 1337 C C . ARG B 1 73 ? -0.496 30.922 1.251 1 86.5 73 ARG B C 1
ATOM 1339 O O . ARG B 1 73 ? -0.358 32.094 1.573 1 86.5 73 ARG B O 1
ATOM 1346 N N . VAL B 1 74 ? -0.019 30.453 0.236 1 87 74 VAL B N 1
ATOM 1347 C CA . VAL B 1 74 ? 0.786 31.266 -0.674 1 87 74 VAL B CA 1
ATOM 1348 C C . VAL B 1 74 ? -0.083 32.344 -1.309 1 87 74 VAL B C 1
ATOM 1350 O O . VAL B 1 74 ? 0.338 33.5 -1.425 1 87 74 VAL B O 1
ATOM 1353 N N . SER B 1 75 ? -1.284 31.969 -1.634 1 89.12 75 SER B N 1
ATOM 1354 C CA . SER B 1 75 ? -2.207 32.938 -2.219 1 89.12 75 SER B CA 1
ATOM 1355 C C . SER B 1 75 ? -2.561 34.031 -1.225 1 89.12 75 SER B C 1
ATOM 1357 O O . SER B 1 75 ? -2.617 35.219 -1.588 1 89.12 75 SER B O 1
ATOM 1359 N N . GLU B 1 76 ? -2.756 33.688 -0.035 1 87.12 76 GLU B N 1
ATOM 1360 C CA . GLU B 1 76 ? -3.068 34.656 1.011 1 87.12 76 GLU B CA 1
ATOM 1361 C C . GLU B 1 76 ? -1.89 35.594 1.262 1 87.12 76 GLU B C 1
ATOM 1363 O O . GLU B 1 76 ? -2.074 36.781 1.422 1 87.12 76 GLU B O 1
ATOM 1368 N N . GLN B 1 77 ? -0.729 35 1.278 1 89.69 77 GLN B N 1
ATOM 1369 C CA . GLN B 1 77 ? 0.471 35.812 1.479 1 89.69 77 GLN B CA 1
ATOM 1370 C C . GLN B 1 77 ? 0.672 36.812 0.329 1 89.69 77 GLN B C 1
ATOM 1372 O O . GLN B 1 77 ? 1.003 37.969 0.553 1 89.69 77 GLN B O 1
ATOM 1377 N N . ASP B 1 78 ? 0.456 36.375 -0.818 1 88.44 78 ASP B N 1
ATOM 1378 C CA . ASP B 1 78 ? 0.558 37.219 -1.989 1 88.44 78 ASP B CA 1
ATOM 1379 C C . ASP B 1 78 ? -0.454 38.375 -1.919 1 88.44 78 ASP B C 1
ATOM 1381 O O . ASP B 1 78 ? -0.14 39.5 -2.271 1 88.44 78 ASP B O 1
ATOM 1385 N N . GLU B 1 79 ? -1.579 38.125 -1.492 1 89.19 79 GLU B N 1
ATOM 1386 C CA . GLU B 1 79 ? -2.619 39.125 -1.358 1 89.19 79 GLU B CA 1
ATOM 1387 C C . GLU B 1 79 ? -2.262 40.156 -0.277 1 89.19 79 GLU B C 1
ATOM 1389 O O . GLU B 1 79 ? -2.51 41.344 -0.436 1 89.19 79 GLU B O 1
ATOM 1394 N N . ILE B 1 80 ? -1.639 39.656 0.767 1 90.19 80 ILE B N 1
ATOM 1395 C CA . ILE B 1 80 ? -1.215 40.531 1.86 1 90.19 80 ILE B CA 1
ATOM 1396 C C . ILE B 1 80 ? -0.102 41.469 1.381 1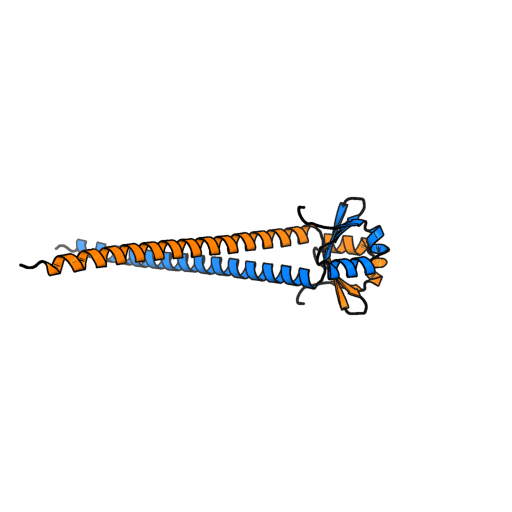 90.19 80 ILE B C 1
ATOM 1398 O O . ILE B 1 80 ? -0.14 42.656 1.634 1 90.19 80 ILE B O 1
ATOM 1402 N N . PHE B 1 81 ? 0.737 40.875 0.573 1 90.94 81 PHE B N 1
ATOM 1403 C CA . PHE B 1 81 ? 1.835 41.688 0.034 1 90.94 81 PHE B CA 1
ATOM 1404 C C . PHE B 1 81 ? 1.32 42.719 -0.963 1 90.94 81 PHE B C 1
ATOM 1406 O O . PHE B 1 81 ? 1.766 43.844 -0.962 1 90.94 81 PHE B O 1
ATOM 1413 N N . ALA B 1 82 ? 0.426 42.375 -1.726 1 90.25 82 ALA B N 1
ATOM 1414 C CA . ALA B 1 82 ? -0.162 43.281 -2.709 1 90.25 82 ALA B CA 1
ATOM 1415 C C . ALA B 1 82 ? -0.901 44.406 -2.025 1 90.25 82 ALA B C 1
ATOM 1417 O O . ALA B 1 82 ? -0.815 45.562 -2.461 1 90.25 82 ALA B O 1
ATOM 1418 N N . ARG B 1 83 ? -1.513 44.188 -0.96 1 89.44 83 ARG B N 1
ATOM 1419 C CA . ARG B 1 83 ? -2.234 45.188 -0.204 1 89.44 83 ARG B CA 1
ATOM 1420 C C . ARG B 1 83 ? -1.27 46.156 0.475 1 89.44 83 ARG B C 1
ATOM 1422 O O . ARG B 1 83 ? -1.49 47.375 0.468 1 89.44 83 ARG B O 1
ATOM 1429 N N . LEU B 1 84 ? -0.192 45.562 0.925 1 89.19 84 LEU B N 1
ATOM 1430 C CA . LEU B 1 84 ? 0.826 46.375 1.573 1 89.19 84 LEU B CA 1
ATOM 1431 C C . LEU B 1 84 ? 1.52 47.281 0.561 1 89.19 84 LEU B C 1
ATOM 1433 O O . LEU B 1 84 ? 1.773 48.469 0.844 1 89.19 84 LEU B O 1
ATOM 1437 N N . GLU B 1 85 ? 1.729 46.75 -0.546 1 89.44 85 GLU B N 1
ATOM 1438 C CA . GLU B 1 85 ? 2.357 47.531 -1.605 1 89.44 85 GLU B CA 1
ATOM 1439 C C . GLU B 1 85 ? 1.452 48.688 -2.055 1 89.44 85 GLU B C 1
ATOM 1441 O O . GLU B 1 85 ? 1.916 49.812 -2.252 1 89.44 85 GLU B O 1
ATOM 1446 N N . ARG B 1 86 ? 0.25 48.5 -2.119 1 89.5 86 ARG B N 1
ATOM 1447 C CA . ARG B 1 86 ? -0.717 49.5 -2.52 1 89.5 86 ARG B CA 1
ATOM 1448 C C . ARG B 1 86 ? -0.828 50.594 -1.464 1 89.5 86 ARG B C 1
ATOM 1450 O O . ARG B 1 86 ? -0.896 51.781 -1.796 1 89.5 86 ARG B O 1
ATOM 1457 N N . LYS B 1 87 ? -0.687 50.25 -0.238 1 89.62 87 LYS B N 1
ATOM 1458 C CA . LYS B 1 87 ? -0.768 51.219 0.865 1 89.62 87 LYS B CA 1
ATOM 1459 C C . LYS B 1 87 ? 0.48 52.094 0.926 1 89.62 87 LYS B C 1
ATOM 1461 O O . LYS B 1 87 ? 0.386 53.281 1.16 1 89.62 87 LYS B O 1
ATOM 1466 N N . LEU B 1 88 ? 1.539 51.438 0.671 1 89.31 88 LEU B N 1
ATOM 1467 C CA . LEU B 1 88 ? 2.811 52.156 0.711 1 89.31 88 LEU B CA 1
ATOM 1468 C C . LEU B 1 88 ? 2.928 53.125 -0.462 1 89.31 88 LEU B C 1
ATOM 1470 O O . LEU B 1 88 ? 3.424 54.25 -0.303 1 89.31 88 LEU B O 1
ATOM 1474 N N . ARG B 1 89 ? 2.373 52.844 -1.426 1 89.62 89 ARG B N 1
ATOM 1475 C CA . ARG B 1 89 ? 2.396 53.688 -2.613 1 89.62 89 ARG B CA 1
ATOM 1476 C C . ARG B 1 89 ? 1.465 54.875 -2.449 1 89.62 89 ARG B C 1
ATOM 1478 O O . ARG B 1 89 ? 1.799 56 -2.857 1 89.62 89 ARG B O 1
ATOM 1485 N N . ASN B 1 90 ? 0.408 54.844 -1.732 1 85.62 90 ASN B N 1
ATOM 1486 C CA . ASN B 1 90 ? -0.548 55.906 -1.487 1 85.62 90 ASN B CA 1
ATOM 1487 C C . ASN B 1 90 ? -0.092 56.812 -0.35 1 85.62 90 ASN B C 1
ATOM 1489 O O . ASN B 1 90 ? -0.365 58 -0.362 1 85.62 90 ASN B O 1
ATOM 1493 N N . GLY B 1 91 ? 0.49 56.281 0.649 1 75.5 91 GLY B N 1
ATOM 1494 C CA . GLY B 1 91 ? 1.062 57.094 1.705 1 75.5 91 GLY B CA 1
ATOM 1495 C C . GLY B 1 91 ? 2.254 57.906 1.244 1 75.5 91 GLY B C 1
ATOM 1496 O O . GLY B 1 91 ? 2.48 59.031 1.737 1 75.5 91 GLY B O 1
ATOM 1497 N N . ALA B 1 92 ? 3.111 57.625 0.506 1 71.12 92 ALA B N 1
ATOM 1498 C CA . ALA B 1 92 ? 4.238 58.375 -0.047 1 71.12 92 ALA B CA 1
ATOM 1499 C C . ALA B 1 92 ? 3.754 59.5 -0.939 1 71.12 92 ALA B C 1
ATOM 1501 O O . ALA B 1 92 ? 4.414 60.562 -1.045 1 71.12 92 ALA B O 1
ATOM 1502 N N . LYS B 1 93 ? 2.775 59.562 -1.453 1 69.19 93 LYS B N 1
ATOM 1503 C CA . LYS B 1 93 ? 2.26 60.656 -2.279 1 69.19 93 LYS B CA 1
ATOM 1504 C C . LYS B 1 93 ? 1.642 61.75 -1.418 1 69.19 93 LYS B C 1
ATOM 1506 O O . LYS B 1 93 ? 1.542 62.906 -1.848 1 69.19 93 LYS B O 1
ATOM 1511 N N . GLY B 1 94 ? 1.295 61.562 -0.246 1 61.41 94 GLY B N 1
ATOM 1512 C CA . GLY B 1 94 ? 0.681 62.562 0.61 1 61.41 94 GLY B CA 1
ATOM 1513 C C . GLY B 1 94 ? 1.689 63.5 1.252 1 61.41 94 GLY B C 1
ATOM 1514 O O . GLY B 1 94 ? 1.329 64.562 1.723 1 61.41 94 GLY B O 1
ATOM 1515 N N . ASP B 1 95 ? 2.883 63.031 1.529 1 56.12 95 ASP B N 1
ATOM 1516 C CA . ASP B 1 95 ? 3.811 63.938 2.199 1 56.12 95 ASP B CA 1
ATOM 1517 C C . ASP B 1 95 ? 4.461 64.875 1.201 1 56.12 95 ASP B C 1
ATOM 1519 O O . ASP B 1 95 ? 5.191 65.812 1.593 1 56.12 95 ASP B O 1
ATOM 1523 N N . SER B 1 96 ? 4.355 64.688 0.059 1 56.56 96 SER B N 1
ATOM 1524 C CA . SER B 1 96 ? 5.062 65.562 -0.827 1 56.56 96 SER B CA 1
ATOM 1525 C C . SER B 1 96 ? 4.277 66.875 -1.03 1 56.56 96 SER B C 1
ATOM 1527 O O . SER B 1 96 ? 4.766 67.812 -1.661 1 56.56 96 SER B O 1
ATOM 1529 N N . ASP B 1 97 ? 3.045 66.875 -0.767 1 45.06 97 ASP B N 1
ATOM 1530 C CA . ASP B 1 97 ? 2.336 68.125 -1.127 1 45.06 97 ASP B CA 1
ATOM 1531 C C . ASP B 1 97 ? 2.318 69.062 0.038 1 45.06 97 ASP B C 1
ATOM 1533 O O . ASP B 1 97 ? 1.294 69.25 0.705 1 45.06 97 ASP B O 1
ATOM 1537 N N . ALA B 1 98 ? 3.418 69.125 0.896 1 49.91 98 ALA B N 1
ATOM 1538 C CA . ALA B 1 98 ? 3.484 70.375 1.644 1 49.91 98 ALA B CA 1
ATOM 1539 C C . ALA B 1 98 ? 3.639 71.562 0.703 1 49.91 98 ALA B C 1
ATOM 1541 O O . ALA B 1 98 ? 4.496 71.562 -0.185 1 49.91 98 ALA B O 1
ATOM 1542 N N . PRO B 1 99 ? 2.602 72.625 0.663 1 42.84 99 PRO B N 1
ATOM 1543 C CA . PRO B 1 99 ? 3.021 73.875 0.047 1 42.84 99 PRO B CA 1
ATOM 1544 C C . PRO B 1 99 ? 4.227 74.5 0.744 1 42.84 99 PRO B C 1
ATOM 1546 O O . PRO B 1 99 ? 4.504 74.188 1.905 1 42.84 99 PRO B O 1
#

Organism: Geobacter metallireducens (strain ATCC 53774 / DSM 7210 / GS-15) (NCBI:txid269799)

Secondary structure (DSSP, 8-state):
--S--EEEEHHHHHHSHHHHHHHHHHH---EEEEETTEEEEEEE-HHHHHHHHHHHHHHHHHHHHHHHHHHHHHHHHHHHHHHHHHHHHHHHHHSS---/--S--EEEEHHHHHHSHHHHHHHHHHH---EEEEETTEEEEEEE-HHHHHHHHHHHHHHHHHHHHHHHHHHHHHHHHHHHHHHHHHHHHHHHHHSS---

Sequence (198 aa):
MKINEDIRPVTYLKSRAADLLAQVNETHRPVIITQNGEARAVLQDPESYEQMRAAIGLLKLVAQGEEDVRAGRVSEQDEIFARLERKLRNGAKGDSDAPMKINEDIRPVTYLKSRAADLLAQVNETHRPVIITQNGEARAVLQDPESYEQMRAAIGLLKLVAQGEEDVRAGRVSEQDEIFARLERKLRNGAKGDSDAP

Solvent-accessible surface area (backbone atoms only — not comparable to full-atom values): 10656 Å² total; per-residue (Å²): 129,89,62,85,51,48,79,42,46,49,69,51,44,40,75,37,42,71,59,51,37,50,46,14,58,73,68,69,38,41,33,36,29,20,53,97,87,35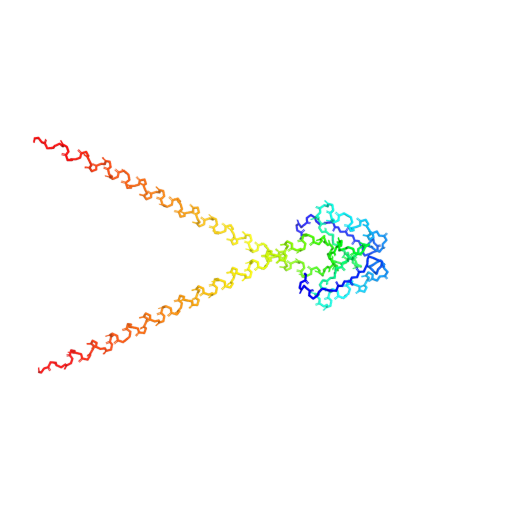,81,41,24,32,39,31,19,50,66,62,52,51,52,51,52,50,51,47,51,49,44,51,51,52,53,50,49,53,50,49,50,51,51,48,50,50,51,52,51,51,51,51,50,52,51,49,51,55,50,53,58,58,57,62,60,60,70,66,69,65,131,129,89,62,85,52,48,78,42,48,48,68,51,44,40,74,38,42,70,58,51,38,50,46,14,58,71,67,70,40,42,32,35,29,20,52,96,86,34,80,40,26,32,40,29,20,50,67,61,51,50,51,52,51,49,50,47,51,50,44,50,50,50,54,50,50,52,50,50,50,52,52,52,49,49,51,53,50,50,52,52,50,52,51,50,53,55,50,54,59,57,57,63,60,61,69,66,69,64,131

pLDDT: mean 89.34, std 14.47, range [37.22, 98.81]

Nearest PDB structures (foldseek):
  3g5o-assembly1_D  TM=7.190E-01  e=1.031E-04  Mycobacterium tuberculosis H37Rv
  6l8e-assembly2_L  TM=9.366E-01  e=3.414E-03  Staphylococcus aureus subsp. aureus NCTC 8325
  6l8f-assembly1_A  TM=7.409E-01  e=1.063E-0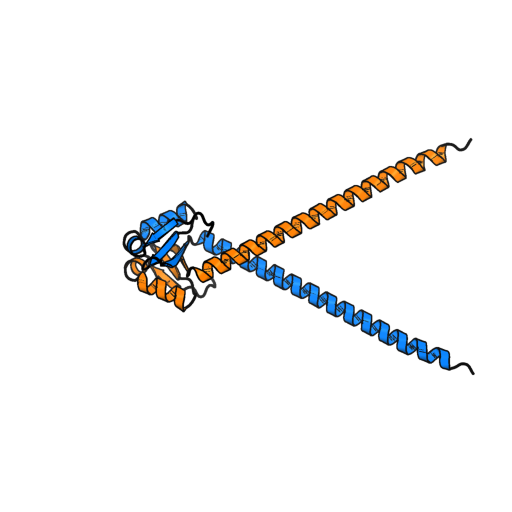3  Staphylococcus aureus subsp. aureus NCTC 8325
  7bwf-assembly1_D  TM=7.542E-01  e=2.422E-03  Staphylococcus aureus
  2a6q-assembly3_D  TM=9.440E-01  e=1.347E-02  Escherichia coli

InterPro domains:
  IPR006442 Type II toxin-antitoxin system, antitoxin Phd/YefM [PF02604] (5-73)
  IPR036165 YefM-like superfamily [SSF143120] (6-81)
  IPR051405 phD/YefM antitoxin [PTHR33713] (3-84)

Foldseek 3Di:
DPAPEAEEEVVCCVVCVVVQQVVQVVVVHKHFYDYPRHGDDIDHHPVNVVVVVVVVVVVVVVVVVVVVVVVVVVVVVVVVVVVVVVVVVVVVVVVVPPD/DPAPEAEEEPVCCVVCVVVQQVVQVVVVHKHFYDYPRHGDDIDHHPVNVVVVVVVVVVVVVVVVVVVVVVVVVVVVVVVVVVVVVVVVVVVVVVVVPDD

Radius of gyration: 30.48 Å; Cα contacts (8 Å, |Δi|>4): 203; chains: 2; bounding box: 31×102×75 Å